Protein AF-A0A7S2KEF5-F1 (afdb_monomer_lite)

pLDDT: mean 70.18, std 23.92, range [24.73, 98.38]

Radius of gyration: 37.59 Å; chains: 1; bounding box: 74×42×131 Å

Structure (mmCIF, N/CA/C/O backbone):
data_AF-A0A7S2KEF5-F1
#
_entry.id   AF-A0A7S2KEF5-F1
#
loop_
_atom_site.group_PDB
_atom_site.id
_atom_site.type_symbol
_atom_site.label_atom_id
_atom_site.label_alt_id
_atom_site.label_comp_id
_atom_site.label_asym_id
_atom_site.label_entity_id
_atom_site.label_seq_id
_atom_site.pdbx_PDB_ins_code
_atom_site.Cartn_x
_atom_site.Cartn_y
_atom_site.Cartn_z
_atom_site.occupancy
_atom_site.B_iso_or_equiv
_atom_site.auth_seq_id
_atom_site.auth_comp_id
_atom_site.auth_asym_id
_atom_site.auth_atom_id
_atom_site.pdbx_PDB_model_num
ATOM 1 N N . ALA A 1 1 ? 3.598 -5.803 35.694 1.00 76.75 1 ALA A N 1
ATOM 2 C CA . ALA A 1 1 ? 2.818 -6.894 35.070 1.00 76.75 1 ALA A CA 1
ATOM 3 C C . ALA A 1 1 ? 1.465 -6.407 34.541 1.00 76.75 1 ALA A C 1
ATOM 5 O O . ALA A 1 1 ? 1.318 -6.353 33.334 1.00 76.75 1 ALA A O 1
ATOM 6 N N . TYR A 1 2 ? 0.509 -5.984 35.385 1.00 79.75 2 TYR A N 1
ATOM 7 C CA . TYR A 1 2 ? -0.837 -5.580 34.922 1.00 79.75 2 TYR A CA 1
ATOM 8 C C . TYR A 1 2 ? -0.837 -4.401 33.931 1.00 79.75 2 TYR A C 1
ATOM 10 O O . TYR A 1 2 ? -1.444 -4.498 32.874 1.00 79.75 2 TYR A O 1
ATOM 18 N N . VAL A 1 3 ? -0.102 -3.325 34.237 1.00 79.62 3 VAL A N 1
ATOM 19 C CA . VAL A 1 3 ? -0.007 -2.140 33.359 1.00 79.62 3 VAL A CA 1
ATOM 20 C C . VAL A 1 3 ? 0.653 -2.478 32.018 1.00 79.62 3 VAL A C 1
ATOM 22 O O . VAL A 1 3 ? 0.198 -2.003 30.990 1.00 79.62 3 VAL A O 1
ATOM 25 N N . ALA A 1 4 ? 1.659 -3.359 32.019 1.00 74.44 4 ALA A N 1
ATOM 26 C CA . ALA A 1 4 ? 2.349 -3.790 30.801 1.00 74.44 4 ALA A CA 1
ATOM 27 C C . ALA A 1 4 ? 1.452 -4.649 29.893 1.00 74.44 4 ALA A C 1
ATOM 29 O O . ALA A 1 4 ? 1.406 -4.416 28.693 1.00 74.44 4 ALA A O 1
ATOM 30 N N . ASN A 1 5 ? 0.680 -5.586 30.459 1.00 78.50 5 ASN A N 1
ATOM 31 C CA . ASN A 1 5 ? -0.289 -6.365 29.678 1.00 78.50 5 ASN A CA 1
ATOM 32 C C . ASN A 1 5 ? -1.437 -5.500 29.149 1.00 78.50 5 ASN A C 1
ATOM 34 O O . ASN A 1 5 ? -1.908 -5.735 28.043 1.00 78.50 5 ASN A O 1
ATOM 38 N N . LEU A 1 6 ? -1.897 -4.521 29.933 1.00 76.06 6 LEU A N 1
ATOM 39 C CA . LEU A 1 6 ? -2.926 -3.585 29.487 1.00 76.06 6 LEU A CA 1
ATOM 40 C C . LEU A 1 6 ? -2.411 -2.723 28.326 1.00 76.06 6 LEU A C 1
ATOM 42 O O . LEU A 1 6 ? -3.099 -2.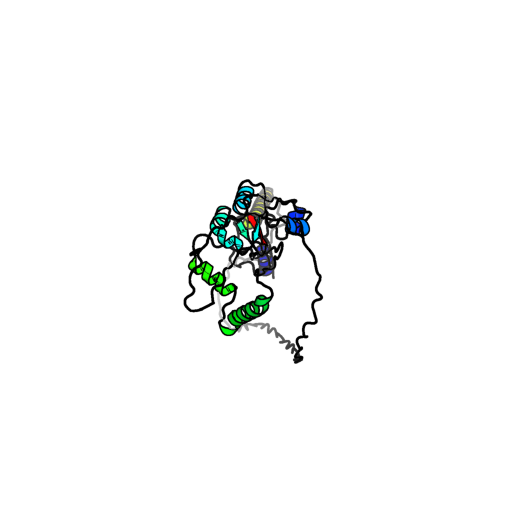610 27.320 1.00 76.06 6 LEU A O 1
ATOM 46 N N . ALA A 1 7 ? -1.203 -2.164 28.449 1.00 71.69 7 ALA A N 1
ATOM 47 C CA . ALA A 1 7 ? -0.573 -1.375 27.392 1.00 71.69 7 ALA A CA 1
ATOM 48 C C . ALA A 1 7 ? -0.409 -2.198 26.105 1.00 71.69 7 ALA A C 1
ATOM 50 O O . ALA A 1 7 ? -0.888 -1.781 25.059 1.00 71.69 7 ALA A O 1
ATOM 51 N N . ALA A 1 8 ? 0.133 -3.416 26.210 1.00 69.25 8 ALA A N 1
ATOM 52 C CA . ALA A 1 8 ? 0.290 -4.330 25.077 1.00 69.25 8 ALA A CA 1
ATOM 53 C C . ALA A 1 8 ? -1.040 -4.739 24.415 1.00 69.25 8 ALA A C 1
ATOM 55 O O . ALA A 1 8 ? -1.078 -5.040 23.227 1.00 69.25 8 ALA A O 1
ATOM 56 N N . PHE A 1 9 ? -2.139 -4.781 25.170 1.00 70.38 9 PHE A N 1
ATOM 57 C CA . PHE A 1 9 ? -3.455 -5.082 24.609 1.00 70.38 9 PHE A CA 1
ATOM 58 C C . PHE A 1 9 ? -4.070 -3.866 23.905 1.00 70.38 9 PHE A C 1
ATOM 60 O O . PHE A 1 9 ? -4.665 -4.007 22.839 1.00 70.38 9 PHE A O 1
ATOM 67 N N . LEU A 1 10 ? -3.904 -2.671 24.478 1.00 64.00 10 LEU A N 1
ATOM 68 C CA . LEU A 1 10 ? -4.413 -1.429 23.895 1.00 64.00 10 LEU A CA 1
ATOM 69 C C . LEU A 1 10 ? -3.721 -1.097 22.569 1.00 64.00 10 LEU A C 1
ATOM 71 O O . LEU A 1 10 ? -4.398 -0.665 21.638 1.00 64.00 10 LEU A O 1
ATOM 75 N N . THR A 1 11 ? -2.425 -1.391 22.446 1.00 59.53 11 THR A N 1
ATOM 76 C CA . THR A 1 11 ? -1.675 -1.228 21.192 1.00 59.53 11 THR A CA 1
ATOM 77 C C . THR A 1 11 ? -2.081 -2.229 20.107 1.00 59.53 11 THR A C 1
ATOM 79 O O . THR A 1 11 ? -2.009 -1.912 18.926 1.00 59.53 11 THR A O 1
ATOM 82 N N . GLN A 1 12 ? -2.580 -3.415 20.471 1.00 58.84 12 GLN A N 1
ATOM 83 C CA . GLN A 1 12 ? -3.075 -4.407 19.504 1.00 58.84 12 GLN A CA 1
ATOM 84 C C . GLN A 1 12 ? -4.503 -4.121 19.018 1.00 58.84 12 GLN A C 1
ATOM 86 O O . GLN A 1 12 ? -4.877 -4.514 17.915 1.00 58.84 12 GLN A O 1
ATOM 91 N N . SER A 1 13 ? -5.313 -3.442 19.831 1.00 51.97 13 SER A N 1
ATOM 92 C CA . SER A 1 13 ? -6.743 -3.234 19.574 1.00 51.97 13 SER A CA 1
ATOM 93 C C . SER A 1 13 ? -7.082 -2.103 18.595 1.00 51.97 13 SER A C 1
ATOM 95 O O . SER A 1 13 ? -8.254 -1.772 18.473 1.00 51.97 13 SER A O 1
ATOM 97 N N . GLY A 1 14 ? -6.099 -1.509 17.908 1.00 51.50 14 GLY A N 1
ATOM 98 C CA . GLY A 1 14 ? -6.321 -0.538 16.824 1.00 51.50 14 GLY A CA 1
ATOM 99 C C . GLY A 1 14 ? -6.582 -1.175 15.451 1.00 51.50 14 GLY A C 1
ATOM 100 O O . GLY A 1 14 ? -7.211 -0.553 14.607 1.00 51.50 14 GLY A O 1
ATOM 101 N N . LEU A 1 15 ? -6.191 -2.441 15.254 1.00 52.69 15 LEU A N 1
ATOM 102 C CA . LEU A 1 15 ? -6.372 -3.227 14.017 1.00 52.69 15 LEU A CA 1
ATOM 103 C C . LEU A 1 15 ? -7.817 -3.752 13.836 1.00 52.69 15 LEU A C 1
ATOM 105 O O . LEU A 1 15 ? -8.058 -4.910 13.481 1.00 52.69 15 LEU A O 1
ATOM 109 N N . VAL A 1 16 ? -8.810 -2.931 14.174 1.00 51.84 16 VAL A N 1
ATOM 110 C CA . VAL A 1 16 ? -10.222 -3.326 14.254 1.00 51.84 16 VAL A CA 1
ATOM 111 C C . VAL A 1 16 ? -10.812 -3.484 12.857 1.00 51.84 16 VAL A C 1
ATOM 113 O O . VAL A 1 16 ? -11.236 -2.520 12.245 1.00 51.84 16 VAL A O 1
ATOM 116 N N . GLU A 1 17 ? -10.885 -4.739 12.407 1.00 54.12 17 GLU A N 1
ATOM 117 C CA . GLU A 1 17 ? -11.843 -5.349 11.460 1.00 54.12 17 GLU A CA 1
ATOM 118 C C . GLU A 1 17 ? -11.984 -4.788 10.024 1.00 54.12 17 GLU A C 1
ATOM 120 O O . GLU A 1 17 ? -12.410 -5.544 9.134 1.00 54.12 17 GLU A O 1
ATOM 125 N N . THR A 1 18 ? -11.623 -3.534 9.756 1.00 56.16 18 THR A N 1
ATOM 126 C CA . THR A 1 18 ? -11.815 -2.851 8.466 1.00 56.16 18 THR A CA 1
ATOM 127 C C . THR A 1 18 ? -10.593 -2.912 7.559 1.00 56.16 18 THR A C 1
ATOM 129 O O . THR A 1 18 ? -10.756 -2.936 6.339 1.00 56.16 18 THR A O 1
ATOM 132 N N . GLU A 1 19 ? -9.394 -3.042 8.118 1.00 69.00 19 GLU A N 1
ATOM 133 C CA . GLU A 1 19 ? -8.165 -3.106 7.334 1.00 69.00 19 GLU A CA 1
ATOM 134 C C . GLU A 1 19 ? -7.904 -4.529 6.838 1.00 69.00 19 GLU A C 1
ATOM 136 O O . GLU A 1 19 ? -7.910 -5.505 7.596 1.00 69.00 19 GLU A O 1
ATOM 141 N N . PHE A 1 20 ? -7.694 -4.677 5.530 1.00 82.69 20 PHE A N 1
ATOM 142 C CA . PHE A 1 20 ? -7.237 -5.946 4.987 1.00 82.69 20 PHE A CA 1
ATOM 143 C C . PHE A 1 20 ? -5.716 -5.985 5.100 1.00 82.69 20 PHE A C 1
ATOM 145 O O . PHE A 1 20 ? -4.996 -5.460 4.257 1.00 82.69 20 PHE A O 1
ATOM 152 N N . GLY A 1 21 ? -5.219 -6.640 6.145 1.00 80.69 21 GLY A N 1
ATOM 153 C CA . GLY A 1 21 ? -3.782 -6.742 6.391 1.00 80.69 21 GLY A CA 1
ATOM 154 C C . GLY A 1 21 ? -3.066 -7.742 5.484 1.00 80.69 21 GLY A C 1
ATOM 155 O O . GLY A 1 21 ? -1.848 -7.835 5.521 1.00 80.69 21 GLY A O 1
ATOM 156 N N . THR A 1 22 ? -3.793 -8.533 4.685 1.00 87.44 22 THR A N 1
ATOM 157 C CA . THR A 1 22 ? -3.201 -9.447 3.695 1.00 87.44 22 THR A CA 1
ATOM 158 C C . THR A 1 22 ? -4.132 -9.663 2.506 1.00 87.44 22 THR A C 1
ATOM 160 O O . THR A 1 22 ? -5.355 -9.648 2.649 1.00 87.44 22 THR A O 1
ATOM 163 N N . MET A 1 23 ? -3.566 -9.997 1.343 1.00 92.00 23 MET A N 1
ATOM 164 C CA . MET A 1 23 ? -4.342 -10.332 0.142 1.00 92.00 23 MET A CA 1
ATOM 165 C C . MET A 1 23 ? -5.303 -11.517 0.354 1.00 92.00 23 MET A C 1
ATOM 167 O O . MET A 1 23 ? -6.410 -11.529 -0.179 1.00 92.00 23 MET A O 1
ATOM 171 N N . LYS A 1 24 ? -4.933 -12.493 1.196 1.00 93.12 24 LYS A N 1
ATOM 172 C CA . LYS A 1 24 ? -5.811 -13.624 1.549 1.00 93.12 24 LYS A CA 1
ATOM 173 C C . LYS A 1 24 ? -7.094 -13.156 2.232 1.00 93.12 24 LYS A C 1
ATOM 175 O O . LYS A 1 24 ? -8.166 -13.606 1.861 1.00 93.12 24 LYS A O 1
ATOM 180 N N . GLN A 1 25 ? -7.001 -12.192 3.150 1.00 90.75 25 GLN A N 1
ATOM 181 C CA . GLN A 1 25 ? -8.184 -11.614 3.796 1.00 90.75 25 GLN A CA 1
ATOM 182 C C . GLN A 1 25 ? -9.089 -10.885 2.794 1.00 90.75 25 GLN A C 1
ATOM 184 O O . GLN A 1 25 ? -10.309 -10.917 2.946 1.00 90.75 25 GLN A O 1
ATOM 189 N N . VAL A 1 26 ? -8.511 -10.236 1.775 1.00 93.31 26 VAL A N 1
ATOM 190 C CA . VAL A 1 26 ? -9.269 -9.581 0.693 1.00 93.31 26 VAL A CA 1
ATOM 191 C C . VAL A 1 26 ? -10.075 -10.615 -0.096 1.00 93.31 26 VAL A C 1
ATOM 193 O O . VAL A 1 26 ? -11.266 -10.408 -0.342 1.00 93.31 26 VAL A O 1
ATOM 196 N N . ILE A 1 27 ? -9.448 -11.748 -0.424 1.00 95.94 27 ILE A N 1
ATOM 197 C CA . ILE A 1 27 ? -10.070 -12.868 -1.144 1.00 95.94 27 ILE A CA 1
ATOM 198 C C . ILE A 1 27 ? -11.141 -13.550 -0.282 1.00 95.94 27 ILE A C 1
ATOM 200 O O . ILE A 1 27 ? -12.271 -13.711 -0.737 1.00 95.94 27 ILE A O 1
ATOM 204 N N . ASP A 1 28 ? -10.835 -13.872 0.977 1.00 95.50 28 ASP A N 1
ATOM 205 C CA . ASP A 1 28 ? -11.757 -14.546 1.903 1.00 95.50 28 ASP A CA 1
ATOM 206 C C . ASP A 1 28 ? -13.025 -13.716 2.160 1.00 95.50 28 ASP A C 1
ATOM 208 O O . ASP A 1 28 ? -14.130 -14.250 2.260 1.00 95.50 28 ASP A O 1
ATOM 212 N N . LYS A 1 29 ? -12.885 -12.385 2.224 1.00 94.62 29 LYS A N 1
ATOM 213 C CA . LYS A 1 29 ? -14.007 -11.439 2.347 1.00 94.62 29 LYS A CA 1
ATOM 214 C C . LYS A 1 29 ? -14.691 -11.133 1.004 1.00 94.62 29 LYS A C 1
ATOM 216 O O . LYS A 1 29 ? -15.635 -10.341 0.982 1.00 94.62 29 LYS A O 1
ATOM 221 N N . ASN A 1 30 ? -14.232 -11.730 -0.099 1.00 96.38 30 ASN A N 1
ATOM 222 C CA . ASN A 1 30 ? -14.708 -11.502 -1.465 1.00 96.38 30 ASN A CA 1
ATOM 223 C C . ASN A 1 30 ? -14.789 -10.004 -1.826 1.00 96.38 30 ASN A C 1
ATOM 225 O O . ASN A 1 30 ? -15.775 -9.517 -2.391 1.00 96.38 30 ASN A O 1
ATOM 229 N N . ALA A 1 31 ? -13.773 -9.239 -1.422 1.00 95.94 31 ALA A N 1
ATOM 230 C CA . ALA A 1 31 ? -13.712 -7.812 -1.690 1.00 95.94 31 ALA A CA 1
ATOM 231 C C . ALA A 1 31 ? -13.262 -7.547 -3.134 1.00 95.94 31 ALA A C 1
ATOM 233 O O . ALA A 1 31 ? -12.365 -8.200 -3.662 1.00 95.94 31 ALA A O 1
ATOM 234 N N . ARG A 1 32 ? -13.907 -6.563 -3.772 1.00 97.69 32 ARG A N 1
ATOM 235 C CA . ARG A 1 32 ? -13.581 -6.104 -5.129 1.00 97.69 32 ARG A CA 1
ATOM 236 C C . ARG A 1 32 ? -12.334 -5.229 -5.099 1.00 97.69 32 ARG A C 1
ATOM 238 O O . ARG A 1 32 ? -12.295 -4.276 -4.316 1.00 97.69 32 ARG A O 1
ATOM 245 N N . ILE A 1 33 ? -11.367 -5.527 -5.96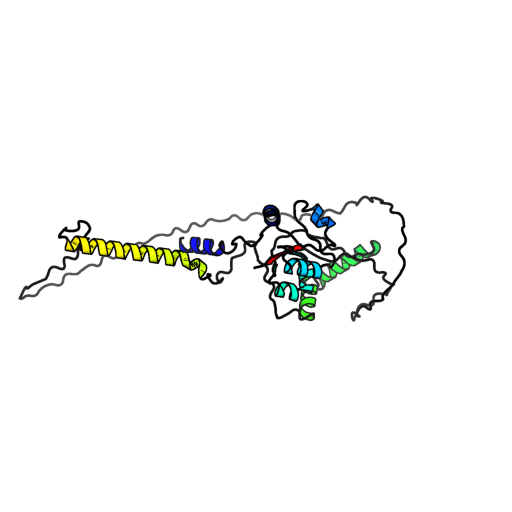1 1.00 97.44 33 ILE A N 1
ATOM 246 C CA . ILE A 1 33 ? -10.072 -4.841 -6.032 1.00 97.44 33 ILE A CA 1
ATOM 247 C C . ILE A 1 33 ? -9.961 -4.140 -7.380 1.00 97.44 33 ILE A C 1
ATOM 249 O O . ILE A 1 33 ? -10.086 -4.784 -8.420 1.00 97.44 33 ILE A O 1
ATOM 253 N N . CYS A 1 34 ? -9.720 -2.834 -7.372 1.00 98.19 34 CYS A N 1
ATOM 254 C CA . CYS A 1 34 ? -9.386 -2.094 -8.579 1.00 98.19 34 CYS A CA 1
ATOM 255 C C . CYS A 1 34 ? -7.882 -2.187 -8.834 1.00 98.19 34 CYS A C 1
ATOM 257 O O . CYS A 1 34 ? -7.086 -1.866 -7.951 1.00 98.19 34 CYS A O 1
ATOM 259 N N . GLY A 1 35 ? -7.500 -2.606 -10.036 1.00 97.31 35 GLY A N 1
ATOM 260 C CA . GLY A 1 35 ? -6.111 -2.660 -10.486 1.00 97.31 35 GLY A CA 1
ATOM 261 C C . GLY A 1 35 ? -5.919 -1.907 -11.797 1.00 97.31 35 GLY A C 1
ATOM 262 O O . GLY A 1 35 ? -6.879 -1.636 -12.520 1.00 97.31 35 GLY A O 1
ATOM 263 N N . HIS A 1 36 ? -4.667 -1.585 -12.114 1.00 96.94 36 HIS A N 1
ATOM 264 C CA . HIS A 1 36 ? -4.336 -0.917 -13.369 1.00 96.94 36 HIS A CA 1
ATOM 265 C C . HIS A 1 36 ? -4.466 -1.909 -14.540 1.00 96.94 36 HIS A C 1
ATOM 267 O O . HIS A 1 36 ? -3.926 -3.016 -14.444 1.00 96.94 36 HIS A O 1
ATOM 273 N N . PRO A 1 37 ? -5.122 -1.552 -15.662 1.00 97.56 37 PRO A N 1
ATOM 274 C CA . PRO A 1 37 ? -5.392 -2.484 -16.764 1.00 97.56 37 PRO A CA 1
ATOM 275 C C . PRO A 1 37 ? -4.122 -3.077 -17.389 1.00 97.56 37 PRO A C 1
ATOM 277 O O . PRO A 1 37 ? -4.120 -4.228 -17.812 1.00 97.56 37 PRO A O 1
ATOM 280 N N . ALA A 1 38 ? -3.006 -2.338 -17.378 1.00 95.75 38 ALA A N 1
ATOM 281 C CA . ALA A 1 38 ? -1.714 -2.839 -17.864 1.00 95.75 38 ALA A CA 1
ATOM 282 C C . ALA A 1 38 ? -1.194 -4.082 -17.111 1.00 95.75 38 ALA A C 1
ATOM 284 O O . ALA A 1 38 ? -0.326 -4.778 -17.627 1.00 95.75 38 ALA A O 1
ATOM 285 N N . LEU A 1 39 ? -1.715 -4.358 -15.911 1.00 95.94 39 LEU A N 1
ATOM 286 C CA . LEU A 1 39 ? -1.281 -5.457 -15.045 1.00 95.94 39 LEU A CA 1
ATOM 287 C C . LEU A 1 39 ? -2.330 -6.559 -14.914 1.00 95.94 39 LEU A C 1
ATOM 289 O O . LEU A 1 39 ? -2.169 -7.475 -14.110 1.00 95.94 39 LEU A O 1
ATOM 293 N N . GLU A 1 40 ? -3.404 -6.492 -15.702 1.00 97.25 40 GLU A N 1
ATOM 294 C CA . GLU A 1 40 ? -4.497 -7.458 -15.636 1.00 97.25 40 GLU A CA 1
ATOM 295 C C . GLU A 1 40 ? -4.007 -8.900 -15.827 1.00 97.25 40 GLU A C 1
ATOM 297 O O . GLU A 1 40 ? -4.404 -9.790 -15.073 1.00 97.25 40 GLU A O 1
ATOM 302 N N . GLY A 1 41 ? -3.122 -9.127 -16.802 1.00 96.94 41 GLY A N 1
ATOM 303 C CA . GLY A 1 41 ? -2.582 -10.455 -17.091 1.00 96.94 41 GLY A CA 1
ATOM 304 C C . GLY A 1 41 ? -1.832 -11.056 -15.903 1.00 96.94 41 GLY A C 1
ATOM 305 O O . GLY A 1 41 ? -2.129 -12.178 -15.490 1.00 96.94 41 GLY A O 1
ATOM 306 N N . ASP A 1 42 ? -0.909 -10.291 -15.322 1.00 95.88 42 ASP A N 1
ATOM 307 C CA . ASP A 1 42 ? -0.052 -10.756 -14.229 1.00 95.88 42 ASP A CA 1
ATOM 308 C C . ASP A 1 42 ? -0.844 -10.921 -12.924 1.00 95.88 42 ASP A C 1
ATOM 310 O O . ASP A 1 42 ? -0.743 -11.949 -12.251 1.00 95.88 42 ASP A O 1
ATOM 314 N N . LEU A 1 43 ? -1.709 -9.956 -12.591 1.00 96.75 43 LEU A N 1
ATOM 315 C CA . LEU A 1 43 ? -2.505 -9.994 -11.361 1.00 96.75 43 LEU A CA 1
ATOM 316 C C . LEU A 1 43 ? -3.535 -11.125 -11.368 1.00 96.75 43 LEU A C 1
ATOM 318 O O . LEU A 1 43 ? -3.707 -11.793 -10.348 1.00 96.75 43 LEU A O 1
ATOM 322 N N . ARG A 1 44 ? -4.182 -11.401 -12.508 1.00 97.62 44 ARG A N 1
ATOM 323 C CA . ARG A 1 44 ? -5.085 -12.558 -12.632 1.00 97.62 44 ARG A CA 1
ATOM 324 C C . ARG A 1 44 ? -4.337 -13.886 -12.606 1.00 97.62 44 ARG A C 1
ATOM 326 O O . ARG A 1 44 ? -4.900 -14.874 -12.142 1.00 97.62 44 ARG A O 1
ATOM 333 N N . LEU A 1 45 ? -3.100 -13.931 -13.101 1.00 97.00 45 LEU A N 1
ATOM 334 C CA . LEU A 1 45 ? -2.285 -15.143 -13.068 1.00 97.00 45 LEU A CA 1
ATOM 335 C C . LEU A 1 45 ? -1.862 -15.495 -11.637 1.00 97.00 45 LEU A C 1
ATOM 337 O O . LEU A 1 45 ? -1.930 -16.658 -11.245 1.00 97.00 45 LEU A O 1
ATOM 341 N N . ILE A 1 46 ? -1.441 -14.496 -10.860 1.00 96.31 46 ILE A N 1
ATOM 342 C CA . ILE A 1 46 ? -0.956 -14.684 -9.486 1.00 96.31 46 ILE A CA 1
ATOM 343 C C . ILE A 1 46 ? -2.127 -14.863 -8.513 1.00 96.31 46 ILE A C 1
ATOM 345 O O . ILE A 1 46 ? -2.095 -15.749 -7.660 1.00 96.31 46 ILE A O 1
ATOM 349 N N . TRP A 1 47 ? -3.179 -14.055 -8.661 1.00 96.94 47 TRP A N 1
ATOM 350 C CA . TRP A 1 47 ? -4.332 -13.998 -7.761 1.00 96.94 47 TRP A CA 1
ATOM 351 C C . TRP A 1 47 ? -5.632 -14.295 -8.509 1.00 96.94 47 TRP A C 1
ATOM 353 O O . TRP A 1 47 ? -6.534 -13.459 -8.583 1.00 96.94 47 TRP A O 1
ATOM 363 N N . SER A 1 48 ? -5.721 -15.501 -9.073 1.00 97.56 48 SER A N 1
ATOM 364 C CA . SER A 1 48 ? -6.863 -15.921 -9.902 1.00 97.56 48 SER A CA 1
ATOM 365 C C . SER A 1 48 ? -8.208 -15.961 -9.166 1.00 97.56 48 SER A C 1
ATOM 367 O O . SER A 1 48 ? -9.242 -15.711 -9.784 1.00 97.56 48 SER A O 1
ATOM 369 N N . ASP A 1 49 ? -8.192 -16.198 -7.852 1.00 98.00 49 ASP A N 1
ATOM 370 C CA . ASP A 1 49 ? -9.395 -16.250 -7.011 1.00 98.00 49 ASP A CA 1
ATOM 371 C C . ASP A 1 49 ? -9.887 -14.862 -6.560 1.00 98.00 49 ASP A C 1
ATOM 373 O O . ASP A 1 49 ? -10.967 -14.738 -5.980 1.00 98.00 49 ASP A O 1
ATOM 377 N N . ALA A 1 50 ? -9.110 -13.800 -6.797 1.00 97.88 50 ALA A N 1
ATOM 378 C CA . ALA A 1 50 ? -9.471 -12.449 -6.386 1.00 97.88 50 ALA A CA 1
ATOM 379 C C . ALA A 1 50 ? -10.432 -11.778 -7.381 1.00 97.88 50 ALA A C 1
ATOM 381 O O . ALA A 1 50 ? -10.345 -11.949 -8.601 1.00 97.88 50 ALA A O 1
ATOM 382 N N . HIS A 1 51 ? -11.348 -10.958 -6.861 1.00 98.12 51 HIS A N 1
ATOM 383 C CA . HIS A 1 51 ? -12.353 -10.280 -7.675 1.00 98.12 51 HIS A CA 1
ATOM 384 C C . HIS A 1 51 ? -11.835 -8.928 -8.189 1.00 98.12 51 HIS A C 1
ATOM 386 O O . HIS A 1 51 ? -12.043 -7.878 -7.578 1.00 98.12 51 HIS A O 1
ATOM 392 N N . TRP A 1 52 ? -11.144 -8.974 -9.327 1.00 98.00 52 TRP A N 1
ATOM 393 C CA . TRP A 1 52 ? -10.518 -7.808 -9.948 1.00 98.00 52 TRP A CA 1
ATOM 394 C C . TRP A 1 52 ? -11.452 -6.998 -10.854 1.00 98.00 52 TRP A C 1
ATOM 396 O O . TRP A 1 52 ? -12.208 -7.560 -11.651 1.00 98.00 52 TRP A O 1
ATOM 406 N N . ILE A 1 53 ? -11.304 -5.676 -10.796 1.00 98.38 53 ILE A N 1
ATOM 407 C CA . ILE A 1 53 ? -11.874 -4.695 -11.721 1.00 98.38 53 ILE A CA 1
ATOM 408 C C . ILE A 1 53 ? -10.716 -3.907 -12.336 1.00 98.38 53 ILE A C 1
ATOM 410 O O . ILE A 1 53 ? -9.880 -3.368 -11.614 1.00 98.38 53 ILE A O 1
ATOM 414 N N . PHE A 1 54 ? -10.685 -3.824 -13.664 1.00 98.25 54 PHE A N 1
ATOM 415 C CA . PHE A 1 54 ? -9.661 -3.098 -14.417 1.00 98.25 54 PHE A CA 1
ATOM 416 C C . PHE A 1 54 ? -10.327 -2.020 -15.278 1.00 98.25 54 PHE A C 1
ATOM 418 O O . PHE A 1 54 ? -10.753 -2.309 -16.398 1.00 98.25 54 PHE A O 1
ATOM 425 N N . PRO A 1 55 ? -10.494 -0.792 -14.759 1.00 97.88 55 PRO A N 1
ATOM 426 C CA . PRO A 1 55 ? -11.034 0.312 -15.544 1.00 97.88 55 PRO A CA 1
ATOM 427 C C . PRO A 1 55 ? -10.113 0.645 -16.733 1.00 97.88 55 PRO A C 1
ATOM 429 O O . PRO A 1 55 ? -8.892 0.602 -16.578 1.00 97.88 55 PRO A O 1
ATOM 432 N N . PRO A 1 56 ? -10.657 0.979 -17.919 1.00 96.81 56 PRO A N 1
ATOM 433 C CA . PRO A 1 56 ? -9.849 1.233 -19.114 1.00 96.81 56 PRO A CA 1
ATOM 434 C C . PRO A 1 56 ? -9.047 2.540 -19.033 1.00 96.81 56 PRO A C 1
ATOM 436 O O . PRO A 1 56 ? -8.004 2.651 -19.673 1.00 96.81 56 PRO A O 1
ATOM 439 N N . ASP A 1 57 ? -9.498 3.499 -18.222 1.00 96.81 57 ASP A N 1
ATOM 440 C CA . ASP A 1 57 ? -8.930 4.851 -18.122 1.00 96.81 57 ASP A CA 1
ATOM 441 C C . ASP A 1 57 ? -7.696 4.932 -17.196 1.00 96.81 57 ASP A C 1
ATOM 443 O O . ASP A 1 57 ? -7.388 5.984 -16.640 1.00 96.81 57 ASP A O 1
ATOM 447 N N . GLY A 1 58 ? -6.988 3.817 -16.987 1.00 95.12 58 GLY A N 1
ATOM 448 C CA . GLY A 1 58 ? -5.774 3.773 -16.166 1.00 95.12 58 GLY A CA 1
ATOM 449 C C . GLY A 1 58 ? -6.023 4.162 -14.704 1.00 95.12 58 GLY A C 1
ATOM 450 O O . GLY A 1 58 ? -7.000 3.721 -14.096 1.00 95.12 58 GLY A O 1
ATOM 451 N N . PHE A 1 59 ? -5.131 4.976 -14.130 1.00 95.06 59 PHE A N 1
ATOM 452 C CA . PHE A 1 59 ? -5.222 5.408 -12.730 1.00 95.06 59 PHE A CA 1
ATOM 453 C C . PHE A 1 59 ? -6.466 6.251 -12.434 1.00 95.06 59 PHE A C 1
ATOM 455 O O . PHE A 1 59 ? -7.129 5.999 -11.429 1.00 95.06 59 PHE A O 1
ATOM 462 N N . ASP A 1 60 ? -6.837 7.185 -13.313 1.00 96.06 60 ASP A N 1
ATOM 463 C CA . ASP A 1 60 ? -8.039 8.009 -13.124 1.00 96.06 60 ASP A CA 1
ATOM 464 C C . ASP A 1 60 ? -9.294 7.130 -13.053 1.00 96.06 60 ASP A C 1
ATOM 466 O O . ASP A 1 60 ? -10.094 7.241 -12.122 1.00 96.06 60 ASP A O 1
ATOM 470 N N . GLY A 1 61 ? -9.406 6.156 -13.964 1.00 96.94 61 GLY A N 1
ATOM 471 C CA . GLY A 1 61 ? -10.498 5.184 -13.953 1.00 96.94 61 GLY A CA 1
ATOM 472 C C . GLY A 1 61 ? -10.541 4.333 -12.682 1.00 96.94 61 GLY A C 1
ATOM 473 O O . GLY A 1 61 ? -11.627 4.020 -12.193 1.00 96.94 61 GLY A O 1
ATOM 474 N N . MET A 1 62 ? -9.380 3.967 -12.126 1.00 97.19 62 MET A N 1
ATOM 475 C CA . MET A 1 62 ? -9.291 3.248 -10.850 1.00 97.19 62 MET A CA 1
ATOM 476 C C . MET A 1 62 ? -9.805 4.084 -9.678 1.00 97.19 62 MET A C 1
ATOM 478 O O . MET A 1 62 ? -10.621 3.587 -8.900 1.00 97.19 62 MET A O 1
ATOM 482 N N . PHE A 1 63 ? -9.361 5.338 -9.554 1.00 97.06 63 PHE A N 1
ATOM 483 C CA . PHE A 1 63 ? -9.823 6.235 -8.493 1.00 97.06 63 PHE A CA 1
ATOM 484 C C . PHE A 1 63 ? -11.318 6.535 -8.619 1.00 97.06 63 PHE A C 1
ATOM 486 O O . PHE A 1 63 ? -12.035 6.508 -7.620 1.00 97.06 63 PHE A O 1
ATOM 493 N N . ASP A 1 64 ? -11.818 6.727 -9.838 1.00 97.56 64 ASP A N 1
ATOM 494 C CA . ASP A 1 64 ? -13.240 6.949 -10.086 1.00 97.56 64 ASP A CA 1
ATOM 495 C C . ASP A 1 64 ? -14.085 5.706 -9.761 1.00 97.56 64 ASP A C 1
ATOM 497 O O . ASP A 1 64 ? -15.149 5.817 -9.150 1.00 97.56 64 ASP A O 1
ATOM 501 N N . ALA A 1 65 ? -13.623 4.508 -10.132 1.00 97.81 65 ALA A N 1
ATOM 502 C CA . ALA A 1 65 ? -14.285 3.251 -9.773 1.00 97.81 65 ALA A CA 1
ATOM 503 C C . ALA A 1 65 ? -14.323 3.048 -8.250 1.00 97.81 65 ALA A C 1
ATOM 505 O O . ALA A 1 65 ? -15.335 2.609 -7.697 1.00 97.81 65 ALA A O 1
ATOM 506 N N . TYR A 1 66 ? -13.250 3.432 -7.560 1.00 96.81 66 TYR A N 1
ATOM 507 C CA . TYR A 1 66 ? -13.201 3.428 -6.105 1.00 96.81 66 TYR A CA 1
ATOM 508 C C . TYR A 1 66 ? -14.179 4.436 -5.486 1.00 96.81 66 TYR A C 1
ATOM 510 O O . TYR A 1 66 ? -14.956 4.077 -4.602 1.00 96.81 66 TYR A O 1
ATOM 518 N N . ALA A 1 67 ? -14.217 5.672 -5.991 1.00 97.12 67 ALA A N 1
ATOM 519 C CA . ALA A 1 67 ? -15.136 6.713 -5.530 1.00 97.12 67 ALA A CA 1
ATOM 520 C C . ALA A 1 67 ? -16.616 6.337 -5.744 1.00 97.12 67 ALA A C 1
ATOM 522 O O . ALA A 1 67 ? -17.478 6.739 -4.963 1.00 97.12 67 ALA A O 1
ATOM 523 N N . ARG A 1 68 ? -16.914 5.533 -6.776 1.00 97.81 68 ARG A N 1
ATOM 524 C CA . ARG A 1 68 ? -18.240 4.939 -7.038 1.00 97.81 68 ARG A CA 1
ATOM 525 C C . ARG A 1 68 ? -18.538 3.673 -6.222 1.00 97.81 68 ARG A C 1
ATOM 527 O O . ARG A 1 68 ? -19.576 3.052 -6.435 1.00 97.81 68 ARG A O 1
ATOM 534 N N . GLU A 1 69 ? -17.648 3.276 -5.313 1.00 96.38 69 GLU A N 1
ATOM 535 C CA . GLU A 1 69 ? -17.755 2.061 -4.490 1.00 96.38 69 GLU A CA 1
ATOM 536 C C . GLU A 1 69 ? -17.837 0.754 -5.312 1.00 96.38 69 GLU A C 1
ATOM 538 O O . GLU A 1 69 ? -18.332 -0.285 -4.850 1.00 96.38 69 GLU A O 1
ATOM 543 N N . GLU A 1 70 ? -17.327 0.763 -6.549 1.00 97.81 70 GLU A N 1
ATOM 544 C CA . GLU A 1 70 ? -17.238 -0.435 -7.393 1.00 97.81 70 GLU A CA 1
ATOM 545 C C . GLU A 1 70 ? -16.169 -1.398 -6.864 1.00 97.81 70 GLU A C 1
ATOM 547 O O . GLU A 1 70 ? -16.332 -2.614 -6.955 1.00 97.81 70 GLU A O 1
ATOM 552 N N . CYS A 1 71 ? -15.132 -0.872 -6.219 1.00 97.31 71 CYS A N 1
ATOM 553 C CA . CYS A 1 71 ? -14.119 -1.625 -5.489 1.00 97.31 71 CYS A CA 1
ATOM 554 C C . CYS A 1 71 ? -13.934 -1.063 -4.077 1.00 97.31 71 CYS A C 1
ATOM 556 O O . CYS A 1 71 ? -14.255 0.088 -3.801 1.00 97.31 71 CYS A O 1
ATOM 558 N N . LYS A 1 72 ? -13.449 -1.912 -3.166 1.00 95.06 72 LYS A N 1
ATOM 559 C CA . LYS A 1 72 ? -13.126 -1.537 -1.777 1.00 95.06 72 LYS A CA 1
ATOM 560 C C . LYS A 1 72 ? -11.631 -1.328 -1.555 1.00 95.06 72 LYS A C 1
ATOM 562 O O . LYS A 1 72 ? -11.241 -0.810 -0.515 1.00 95.06 72 LYS A O 1
ATOM 567 N N . VAL A 1 73 ? -10.817 -1.783 -2.503 1.00 95.06 73 VAL A N 1
ATOM 568 C CA . VAL A 1 73 ? -9.361 -1.852 -2.401 1.00 95.06 73 VAL A CA 1
ATOM 569 C C . VAL A 1 73 ? -8.765 -1.394 -3.719 1.00 95.06 73 VAL A C 1
ATOM 571 O O . VAL A 1 73 ? -9.270 -1.771 -4.779 1.00 95.06 73 VAL A O 1
ATOM 574 N N . LEU A 1 74 ? -7.690 -0.618 -3.656 1.00 96.25 74 LEU A N 1
ATOM 575 C CA . LEU A 1 74 ? -6.913 -0.208 -4.823 1.00 96.25 74 LEU A CA 1
ATOM 576 C C . LEU A 1 74 ? -5.545 -0.889 -4.790 1.00 96.25 74 LEU A C 1
ATOM 578 O O . LEU A 1 74 ? -4.861 -0.832 -3.776 1.00 96.25 74 LEU A O 1
ATOM 582 N N . ALA A 1 75 ? -5.150 -1.528 -5.888 1.00 96.00 75 ALA A N 1
ATOM 583 C CA . ALA A 1 75 ? -3.820 -2.097 -6.085 1.00 96.00 75 ALA A CA 1
ATOM 584 C C . ALA A 1 75 ? -2.976 -1.122 -6.916 1.00 96.00 75 ALA A C 1
ATOM 586 O O . ALA A 1 75 ? -3.067 -1.105 -8.146 1.00 96.00 75 ALA A O 1
ATOM 587 N N . ILE A 1 76 ? -2.194 -0.277 -6.242 1.00 94.06 76 ILE A N 1
ATOM 588 C CA . ILE A 1 76 ? -1.432 0.813 -6.866 1.00 94.06 76 ILE A CA 1
ATOM 589 C C . ILE A 1 76 ? 0.062 0.626 -6.605 1.00 94.06 76 ILE A C 1
ATOM 591 O O . ILE A 1 76 ? 0.484 0.210 -5.528 1.00 94.06 76 ILE A O 1
ATOM 595 N N . GLY A 1 77 ? 0.881 0.937 -7.611 1.00 91.19 77 GLY A N 1
ATOM 596 C CA . GLY A 1 77 ? 2.329 0.991 -7.463 1.00 91.19 77 GLY A CA 1
ATOM 597 C C . GLY A 1 77 ? 2.762 2.084 -6.481 1.00 91.19 77 GLY A C 1
ATOM 598 O O . GLY A 1 77 ? 2.383 3.236 -6.666 1.00 91.19 77 GLY A O 1
ATOM 599 N N . ARG A 1 78 ? 3.609 1.764 -5.495 1.00 86.56 78 ARG A N 1
ATOM 600 C CA . ARG A 1 78 ? 4.196 2.724 -4.540 1.00 86.56 78 ARG A CA 1
ATOM 601 C C . ARG A 1 78 ? 4.845 3.912 -5.248 1.00 86.56 78 ARG A C 1
ATOM 603 O O . ARG A 1 78 ? 4.710 5.036 -4.793 1.00 86.56 78 ARG A O 1
ATOM 610 N N . GLU A 1 79 ? 5.520 3.671 -6.368 1.00 85.62 79 GLU A N 1
ATOM 611 C CA . GLU A 1 79 ? 6.173 4.737 -7.135 1.00 85.62 79 GLU A CA 1
ATOM 612 C C . GLU A 1 79 ? 5.177 5.590 -7.937 1.00 85.62 79 GLU A C 1
ATOM 614 O O . GLU A 1 79 ? 5.353 6.798 -8.048 1.00 85.62 79 GLU A O 1
ATOM 619 N N . SER A 1 80 ? 4.084 5.006 -8.432 1.00 86.94 80 SER A N 1
ATOM 620 C CA . SER A 1 80 ? 3.052 5.750 -9.175 1.00 86.94 80 SER A CA 1
ATOM 621 C C . SER A 1 80 ? 2.078 6.501 -8.281 1.00 86.94 80 SER A C 1
ATOM 623 O O . SER A 1 80 ? 1.405 7.422 -8.732 1.00 86.94 80 SER A O 1
ATOM 625 N N . ALA A 1 81 ? 2.024 6.153 -6.997 1.00 86.62 81 ALA A N 1
ATOM 626 C CA . ALA A 1 81 ? 1.266 6.902 -6.009 1.00 86.62 81 ALA A CA 1
ATOM 627 C C . ALA A 1 81 ? 1.693 8.374 -5.924 1.00 86.62 81 ALA A C 1
ATOM 629 O O . ALA A 1 81 ? 0.847 9.241 -5.717 1.00 86.62 81 ALA A O 1
ATOM 630 N N . PHE A 1 82 ? 2.987 8.664 -6.112 1.00 83.44 82 PHE A N 1
ATOM 631 C CA . PHE A 1 82 ? 3.519 10.025 -6.002 1.00 83.44 82 PHE A CA 1
ATOM 632 C C . PHE A 1 82 ? 2.986 10.973 -7.082 1.00 83.44 82 PHE A C 1
ATOM 634 O O . PHE A 1 82 ? 2.916 12.177 -6.851 1.00 83.44 82 PHE A O 1
ATOM 641 N N . GLU A 1 83 ? 2.569 10.450 -8.234 1.00 87.56 83 GLU A N 1
ATOM 642 C CA . GLU A 1 83 ? 1.964 11.254 -9.302 1.00 87.56 83 GLU A CA 1
ATOM 643 C C . GLU A 1 83 ? 0.497 11.605 -8.999 1.00 87.56 83 GLU A C 1
ATOM 645 O O . GLU A 1 83 ? -0.039 12.566 -9.545 1.00 87.56 83 GLU A O 1
ATOM 650 N N . HIS A 1 84 ? -0.146 10.866 -8.087 1.00 90.69 84 HIS A N 1
ATOM 651 C CA . HIS A 1 84 ? -1.575 10.968 -7.785 1.00 90.69 84 HIS A CA 1
ATOM 652 C C . HIS A 1 84 ? -1.868 11.251 -6.303 1.00 90.69 84 HIS A C 1
ATOM 654 O O . HIS A 1 84 ? -2.950 10.924 -5.810 1.00 90.69 84 HIS A O 1
ATOM 660 N N . VAL A 1 85 ? -0.927 11.878 -5.586 1.00 88.31 85 VAL A N 1
ATOM 661 C CA . VAL A 1 85 ? -1.051 12.173 -4.145 1.00 88.31 85 VAL A CA 1
ATOM 662 C C . VAL A 1 85 ? -2.340 12.930 -3.838 1.00 88.31 85 VAL A C 1
ATOM 664 O O . VAL A 1 85 ? -3.070 12.537 -2.938 1.00 88.31 85 VAL A O 1
ATOM 667 N N . GLU A 1 86 ? -2.683 13.958 -4.617 1.00 89.12 86 GLU A N 1
ATOM 668 C CA . GLU A 1 86 ? -3.902 14.749 -4.392 1.00 89.12 86 GLU A CA 1
ATOM 669 C C . GLU A 1 86 ? -5.160 13.870 -4.358 1.00 89.12 86 GLU A C 1
ATOM 671 O O . GLU A 1 86 ? -5.957 13.968 -3.427 1.00 89.12 86 GLU A O 1
ATOM 676 N N . ARG A 1 87 ? -5.293 12.936 -5.309 1.00 92.25 87 ARG A N 1
ATOM 677 C CA . ARG A 1 87 ? -6.429 12.004 -5.383 1.00 92.25 87 ARG A CA 1
ATOM 678 C C . ARG A 1 87 ? -6.451 11.012 -4.231 1.00 92.25 87 ARG A C 1
ATOM 680 O O . ARG A 1 87 ? -7.513 10.751 -3.670 1.00 92.25 87 ARG A O 1
ATOM 687 N N . ILE A 1 88 ? -5.288 10.474 -3.870 1.00 92.19 88 ILE A N 1
ATOM 688 C CA . ILE A 1 88 ? -5.138 9.564 -2.727 1.00 92.19 88 ILE A CA 1
ATOM 689 C C . ILE A 1 88 ? -5.648 10.245 -1.452 1.00 92.19 88 ILE A C 1
ATOM 691 O O . ILE A 1 88 ? -6.397 9.654 -0.677 1.00 92.19 88 ILE A O 1
ATOM 695 N N . CYS A 1 89 ? -5.328 11.523 -1.293 1.00 90.12 89 CYS A N 1
ATOM 696 C CA . CYS A 1 89 ? -5.675 12.304 -0.116 1.00 90.12 89 CYS A CA 1
ATOM 697 C C . CYS A 1 89 ? -7.131 12.776 -0.109 1.00 90.12 89 CYS A C 1
ATOM 699 O O . CYS A 1 89 ? -7.786 12.714 0.932 1.00 90.12 89 CYS A O 1
ATOM 701 N N . GLU A 1 90 ? -7.680 13.170 -1.262 1.00 92.69 90 GLU A N 1
ATOM 702 C CA . GLU A 1 90 ? -9.115 13.449 -1.425 1.00 92.69 90 GLU A CA 1
ATOM 703 C C . GLU A 1 90 ? -9.975 12.251 -1.002 1.00 92.69 90 GLU A C 1
ATOM 705 O O . GLU A 1 90 ? -11.009 12.412 -0.348 1.00 92.69 90 GLU A O 1
ATOM 710 N N . LEU A 1 91 ? -9.523 11.045 -1.348 1.00 92.75 91 LEU A N 1
ATOM 711 C CA . LEU A 1 91 ? -10.209 9.793 -1.052 1.00 92.75 91 LEU A CA 1
ATOM 712 C C . LEU A 1 91 ? -9.884 9.223 0.337 1.00 92.75 91 LEU A C 1
ATOM 714 O O . LEU A 1 91 ? -10.488 8.218 0.713 1.00 92.75 91 LEU A O 1
ATOM 718 N N . ARG A 1 92 ? -8.995 9.877 1.104 1.00 90.19 92 ARG A N 1
ATOM 719 C CA . ARG A 1 92 ? -8.498 9.420 2.418 1.00 90.19 92 ARG A CA 1
ATOM 720 C C . ARG A 1 92 ? -8.009 7.975 2.367 1.00 90.19 92 ARG A C 1
ATOM 722 O O . ARG A 1 92 ? -8.452 7.123 3.132 1.00 90.19 92 ARG A O 1
ATOM 729 N N . LEU A 1 93 ? -7.166 7.707 1.379 1.00 90.00 93 LEU A N 1
ATOM 730 C CA . LEU A 1 93 ? -6.587 6.395 1.169 1.00 90.00 93 LEU A CA 1
ATOM 731 C C . LEU A 1 93 ? -5.299 6.247 1.966 1.00 90.00 93 LEU A C 1
ATOM 733 O O . LEU A 1 93 ? -4.439 7.125 1.915 1.00 90.00 93 LEU A O 1
ATOM 737 N N . VAL A 1 94 ? -5.145 5.096 2.615 1.00 86.81 94 VAL A N 1
ATOM 738 C CA . VAL A 1 94 ? -3.946 4.767 3.393 1.00 86.81 94 VAL A CA 1
ATOM 739 C C . VAL A 1 94 ? -3.248 3.543 2.811 1.00 86.81 94 VAL A C 1
ATOM 741 O O . VAL A 1 94 ? -3.903 2.578 2.398 1.00 86.81 94 VAL A O 1
ATOM 744 N N . PHE A 1 95 ? -1.912 3.600 2.728 1.00 86.00 95 PHE A N 1
ATOM 745 C CA . PHE A 1 95 ? -1.089 2.502 2.213 1.00 86.00 95 PHE A CA 1
ATOM 746 C C . PHE A 1 95 ? -0.914 1.421 3.246 1.00 86.00 95 PHE A C 1
ATOM 748 O O . PHE A 1 95 ? -0.547 1.676 4.386 1.00 86.00 95 PHE A O 1
ATOM 755 N N . THR A 1 96 ? -1.069 0.192 2.776 1.00 84.00 96 THR A N 1
ATOM 756 C CA . THR A 1 96 ? -0.675 -0.984 3.534 1.00 84.00 96 THR A CA 1
ATOM 757 C C . THR A 1 96 ? 0.592 -1.576 2.968 1.00 84.00 96 THR A C 1
ATOM 759 O O . THR A 1 96 ? 0.817 -1.582 1.755 1.00 84.00 96 THR A O 1
ATOM 762 N N . ASP A 1 97 ? 1.393 -2.155 3.853 1.00 77.38 97 ASP A N 1
ATOM 763 C CA . ASP A 1 97 ? 2.626 -2.857 3.491 1.00 77.38 97 ASP A CA 1
ATOM 764 C C . ASP A 1 97 ? 2.386 -4.220 2.831 1.00 77.38 97 ASP A C 1
ATOM 766 O O . ASP A 1 97 ? 3.304 -5.029 2.680 1.00 77.38 97 ASP A O 1
ATOM 770 N N . VAL A 1 98 ? 1.149 -4.508 2.427 1.00 82.50 98 VAL A N 1
ATOM 771 C CA . VAL A 1 98 ? 0.833 -5.744 1.725 1.00 82.50 98 VAL A CA 1
ATOM 772 C C . VAL A 1 98 ? 1.379 -5.650 0.313 1.00 82.50 98 VAL A C 1
ATOM 774 O O . VAL A 1 98 ? 0.826 -4.990 -0.568 1.00 82.50 98 VAL A O 1
ATOM 777 N N . LEU A 1 99 ? 2.474 -6.364 0.102 1.00 87.69 99 LEU A N 1
ATOM 778 C CA . LEU A 1 99 ? 3.047 -6.570 -1.208 1.00 87.69 99 LEU A CA 1
ATOM 779 C C . LEU A 1 99 ? 2.189 -7.569 -1.995 1.00 87.69 99 LEU A C 1
ATOM 781 O O . LEU A 1 99 ? 2.111 -8.751 -1.654 1.00 87.69 99 LEU A O 1
ATOM 785 N N . ILE A 1 100 ? 1.545 -7.090 -3.059 1.00 92.00 100 ILE A N 1
ATOM 786 C CA . ILE A 1 100 ? 0.712 -7.930 -3.935 1.00 92.00 100 ILE A CA 1
ATOM 787 C C . ILE A 1 100 ? 1.582 -8.620 -4.983 1.00 92.00 100 ILE A C 1
ATOM 789 O O . ILE A 1 100 ? 1.420 -9.813 -5.255 1.00 92.00 100 ILE A O 1
ATOM 793 N N . HIS A 1 101 ? 2.467 -7.835 -5.601 1.00 93.50 101 HIS A N 1
ATOM 794 C CA . HIS A 1 101 ? 3.347 -8.260 -6.675 1.00 93.50 101 HIS A CA 1
ATOM 795 C C . HIS A 1 101 ? 4.527 -7.287 -6.831 1.00 93.50 101 HIS A C 1
ATOM 797 O O . HIS A 1 101 ? 4.354 -6.065 -6.776 1.00 93.50 101 HIS A O 1
ATOM 803 N N . GLU A 1 102 ? 5.720 -7.838 -7.055 1.00 90.62 102 GLU A N 1
ATOM 804 C CA . GLU A 1 102 ? 6.922 -7.091 -7.428 1.00 90.62 102 GLU A CA 1
ATOM 805 C C . GLU A 1 102 ? 7.163 -7.240 -8.922 1.00 90.62 102 GLU A C 1
ATOM 807 O O . GLU A 1 102 ? 7.384 -8.348 -9.416 1.00 90.62 102 GLU A O 1
ATOM 812 N N . ILE A 1 103 ? 7.155 -6.115 -9.633 1.00 88.62 103 ILE A N 1
ATOM 813 C CA . ILE A 1 103 ? 7.480 -6.083 -11.054 1.00 88.62 103 ILE A CA 1
ATOM 814 C C . ILE A 1 103 ? 8.913 -5.570 -11.183 1.00 88.62 103 ILE A C 1
ATOM 816 O O . ILE A 1 103 ? 9.175 -4.400 -10.879 1.00 88.62 103 ILE A O 1
ATOM 820 N N . PRO A 1 104 ? 9.865 -6.422 -11.603 1.00 84.81 104 PRO A N 1
ATOM 821 C CA . PRO A 1 104 ? 11.237 -5.995 -11.772 1.00 84.81 104 PRO A CA 1
ATOM 822 C C . PRO A 1 104 ? 11.331 -4.996 -12.920 1.00 84.81 104 PRO A C 1
ATOM 824 O O . PRO A 1 104 ? 10.701 -5.121 -13.970 1.00 84.81 104 PRO A O 1
ATOM 827 N N . ILE A 1 105 ? 12.180 -4.006 -12.710 1.00 82.56 105 ILE A N 1
ATOM 828 C CA . ILE A 1 105 ? 12.278 -2.821 -13.546 1.00 82.56 105 ILE A CA 1
ATOM 829 C C . ILE A 1 105 ? 13.516 -2.997 -14.389 1.00 82.56 105 ILE A C 1
ATOM 831 O O . ILE A 1 105 ? 14.624 -3.126 -13.866 1.00 82.56 105 ILE A O 1
ATOM 835 N N . ALA A 1 106 ? 13.328 -3.021 -15.698 1.00 86.88 106 ALA A N 1
ATOM 836 C CA . ALA A 1 106 ? 14.424 -3.133 -16.635 1.00 86.88 106 ALA A CA 1
ATOM 837 C C . ALA A 1 106 ? 14.417 -1.926 -17.558 1.00 86.88 106 ALA A C 1
ATOM 839 O O . ALA A 1 106 ? 13.384 -1.546 -18.096 1.00 86.88 106 ALA A O 1
ATOM 840 N N . PHE A 1 107 ? 15.588 -1.347 -17.791 1.00 88.75 107 PHE A N 1
ATOM 841 C CA . PHE A 1 107 ? 15.721 -0.357 -18.846 1.00 88.75 107 PHE A CA 1
ATOM 842 C C . PHE A 1 107 ? 15.718 -1.069 -20.206 1.00 88.75 107 PHE A C 1
ATOM 844 O O . PHE A 1 107 ? 16.464 -2.043 -20.379 1.00 88.75 107 PHE A O 1
ATOM 851 N N . PRO A 1 108 ? 14.936 -0.595 -21.192 1.00 90.56 108 PRO A N 1
ATOM 852 C CA . PRO A 1 108 ? 14.938 -1.159 -22.535 1.00 90.56 108 PRO A CA 1
ATOM 853 C C . PRO A 1 108 ? 16.224 -0.746 -23.265 1.00 90.56 108 PRO A C 1
ATOM 855 O O . PRO A 1 108 ? 16.266 0.213 -24.032 1.00 90.56 108 PRO A O 1
ATOM 858 N N . ILE A 1 109 ? 17.318 -1.462 -22.998 1.00 94.38 109 ILE A N 1
ATOM 859 C CA . ILE A 1 109 ? 18.650 -1.147 -23.524 1.00 94.38 109 ILE A CA 1
ATOM 860 C C . ILE A 1 109 ? 19.068 -2.201 -24.540 1.00 94.38 109 ILE A C 1
ATOM 862 O O . ILE A 1 109 ? 18.900 -3.407 -24.347 1.00 94.38 109 ILE A O 1
ATOM 866 N N . ARG A 1 110 ? 19.688 -1.749 -25.636 1.00 94.62 110 ARG A N 1
ATOM 867 C CA . ARG A 1 110 ? 20.296 -2.653 -26.619 1.00 94.62 110 ARG A CA 1
ATOM 868 C C . ARG A 1 110 ? 21.330 -3.548 -25.918 1.00 94.62 110 ARG A C 1
ATOM 870 O O . ARG A 1 110 ? 22.219 -3.012 -25.257 1.00 94.62 110 ARG A O 1
ATOM 877 N N . PRO A 1 111 ? 21.339 -4.876 -26.140 1.00 96.06 111 PRO A N 1
ATOM 878 C CA . PRO A 1 111 ? 22.240 -5.789 -25.428 1.00 96.06 111 PRO A CA 1
ATOM 879 C C . PRO A 1 111 ? 23.731 -5.418 -25.497 1.00 96.06 111 PRO A C 1
ATOM 881 O O . PRO A 1 111 ? 24.480 -5.692 -24.568 1.00 96.06 111 PRO A O 1
ATOM 884 N N . LYS A 1 112 ? 24.166 -4.752 -26.579 1.00 97.06 112 LYS A N 1
ATOM 885 C CA . LYS A 1 112 ? 25.550 -4.273 -26.754 1.00 97.06 112 LYS A CA 1
ATOM 886 C C . LYS A 1 112 ? 25.953 -3.160 -25.777 1.00 97.06 112 LYS A C 1
ATOM 888 O O . LYS A 1 112 ? 27.139 -2.991 -25.530 1.00 97.06 112 LYS A O 1
ATOM 893 N N . LEU A 1 113 ? 24.988 -2.397 -25.266 1.00 96.94 113 LEU A N 1
ATOM 894 C CA . LEU A 1 113 ? 25.204 -1.281 -24.341 1.00 96.94 113 LEU A CA 1
ATOM 895 C C . LEU A 1 113 ? 24.905 -1.657 -22.889 1.00 96.94 113 LEU A C 1
ATOM 897 O O . LEU A 1 113 ? 25.335 -0.947 -21.987 1.00 96.94 113 LEU A O 1
ATOM 901 N N . ALA A 1 114 ? 24.210 -2.775 -22.658 1.00 94.94 114 ALA A N 1
ATOM 902 C CA . ALA A 1 114 ? 23.771 -3.187 -21.329 1.00 94.94 114 ALA A CA 1
ATOM 903 C C . ALA A 1 114 ? 24.934 -3.269 -20.327 1.00 94.94 114 ALA A C 1
ATOM 905 O O . ALA A 1 114 ? 24.831 -2.729 -19.233 1.00 94.94 114 ALA A O 1
ATOM 906 N N . SER A 1 115 ? 26.077 -3.850 -20.714 1.00 96.00 115 SER A N 1
ATOM 907 C CA . SER A 1 115 ? 27.237 -3.963 -19.818 1.00 96.00 115 SER A CA 1
ATOM 908 C C . SER A 1 115 ? 27.846 -2.609 -19.451 1.00 96.00 115 SER A C 1
ATOM 910 O O . SER A 1 115 ? 28.232 -2.402 -18.304 1.00 96.00 115 SER A O 1
ATOM 912 N N . ALA A 1 116 ? 27.933 -1.687 -20.414 1.00 97.06 116 ALA A N 1
ATOM 913 C CA . ALA A 1 116 ? 28.452 -0.345 -20.173 1.00 97.06 116 ALA A CA 1
ATOM 914 C C . ALA A 1 116 ? 27.490 0.456 -19.289 1.00 97.06 116 ALA A C 1
ATOM 916 O O . ALA A 1 116 ? 27.925 1.119 -18.355 1.00 97.06 116 ALA A O 1
ATOM 917 N N . PHE A 1 117 ? 26.186 0.351 -19.543 1.00 95.56 117 PHE A N 1
ATOM 918 C CA . PHE A 1 117 ? 25.169 1.005 -18.730 1.00 95.56 117 PHE A CA 1
ATOM 919 C C . PHE A 1 117 ? 25.180 0.496 -17.286 1.00 95.56 117 PHE A C 1
ATOM 921 O O . PHE A 1 117 ? 25.277 1.298 -16.364 1.00 95.56 117 PHE A O 1
ATOM 928 N N . SER A 1 118 ? 25.170 -0.824 -17.073 1.00 93.38 118 SER A N 1
ATOM 929 C CA . SER A 1 118 ? 25.246 -1.403 -15.726 1.00 93.38 118 SER A CA 1
ATOM 930 C C . SER A 1 118 ? 26.525 -0.998 -14.991 1.00 93.38 118 SER A C 1
ATOM 932 O O . SER A 1 118 ? 26.472 -0.724 -13.795 1.00 93.38 118 SER A O 1
ATOM 934 N N . TYR A 1 119 ? 27.660 -0.909 -15.698 1.00 96.38 119 TYR A N 1
ATOM 935 C CA . TYR A 1 119 ? 28.901 -0.381 -15.131 1.00 96.38 119 TYR A CA 1
ATOM 936 C C . TYR A 1 119 ? 28.728 1.067 -14.660 1.00 96.38 119 TYR A C 1
ATOM 938 O O . TYR A 1 119 ? 29.071 1.380 -13.525 1.00 96.38 119 TYR A O 1
ATOM 946 N N . TRP A 1 120 ? 28.143 1.934 -15.490 1.00 96.19 120 TRP A N 1
ATOM 947 C CA . TRP A 1 120 ? 27.925 3.335 -15.133 1.00 96.19 120 TRP A CA 1
ATOM 948 C C . TRP A 1 120 ? 26.937 3.523 -13.985 1.00 96.19 120 TRP A C 1
ATOM 950 O O . TRP A 1 120 ? 27.201 4.349 -13.119 1.00 96.19 120 TRP A O 1
ATOM 960 N N . VAL A 1 121 ? 25.854 2.743 -13.930 1.00 94.12 121 VAL A N 1
ATOM 961 C CA . VAL A 1 121 ? 24.918 2.755 -12.793 1.00 94.12 121 VAL A CA 1
ATOM 962 C C . VAL A 1 121 ? 25.642 2.368 -11.502 1.00 94.12 121 VAL A C 1
ATOM 964 O O . VAL A 1 121 ? 25.552 3.081 -10.506 1.00 94.12 121 VAL A O 1
ATOM 967 N N . TYR A 1 122 ? 26.441 1.299 -11.537 1.00 95.50 122 TYR A N 1
ATOM 968 C CA . TYR A 1 122 ? 27.238 0.873 -10.388 1.00 95.50 122 TYR A CA 1
ATOM 969 C C . TYR A 1 122 ? 28.267 1.934 -9.961 1.00 95.50 122 TYR A C 1
ATOM 971 O O . TYR A 1 122 ? 28.421 2.220 -8.773 1.00 95.50 122 TYR A O 1
ATOM 979 N N . THR A 1 123 ? 28.975 2.546 -10.916 1.00 96.62 123 THR A N 1
ATOM 980 C CA . THR A 1 123 ? 29.940 3.618 -10.636 1.00 96.62 123 THR A CA 1
ATOM 981 C C . THR A 1 123 ? 29.258 4.871 -10.085 1.00 96.62 123 THR A C 1
ATOM 983 O O . THR A 1 123 ? 29.794 5.485 -9.165 1.00 96.62 123 THR A O 1
ATOM 986 N N . ALA A 1 124 ? 28.082 5.245 -10.595 1.00 96.25 124 ALA A N 1
ATOM 987 C CA . ALA A 1 124 ? 27.301 6.374 -10.090 1.00 96.25 124 ALA A CA 1
ATOM 988 C C . ALA A 1 124 ? 26.958 6.192 -8.604 1.00 96.25 124 ALA A C 1
ATOM 990 O O . ALA A 1 124 ? 27.210 7.086 -7.794 1.00 96.25 124 ALA A O 1
ATOM 991 N N . GLU A 1 125 ? 26.494 4.999 -8.235 1.00 95.50 125 GLU A N 1
ATOM 992 C CA . GLU A 1 125 ? 26.150 4.673 -6.854 1.00 95.50 125 GLU A CA 1
ATOM 993 C C . GLU A 1 125 ? 27.390 4.641 -5.950 1.00 95.50 125 GLU A C 1
ATOM 995 O O . GLU A 1 125 ? 27.424 5.297 -4.910 1.00 95.50 125 GLU A O 1
ATOM 1000 N N . LYS A 1 126 ? 28.446 3.920 -6.351 1.00 96.56 126 LYS A N 1
ATOM 1001 C CA . LYS A 1 126 ? 29.625 3.710 -5.495 1.00 96.56 126 LYS A CA 1
ATOM 1002 C C . LYS A 1 126 ? 30.560 4.908 -5.401 1.00 96.56 126 LYS A C 1
ATOM 1004 O O . LYS A 1 126 ? 31.109 5.152 -4.331 1.00 96.56 126 LYS A O 1
ATOM 1009 N N . SER A 1 127 ? 30.809 5.607 -6.505 1.00 97.31 127 SER A N 1
ATOM 1010 C CA . SER A 1 127 ? 31.821 6.671 -6.552 1.00 97.31 127 SER A CA 1
ATOM 1011 C C . SER A 1 127 ? 31.243 8.053 -6.284 1.00 97.31 127 SER A C 1
ATOM 1013 O O . SER A 1 127 ? 31.952 8.903 -5.751 1.00 97.31 127 SER A O 1
ATOM 1015 N N . TYR A 1 128 ? 29.979 8.280 -6.638 1.00 95.69 128 TYR A N 1
ATOM 1016 C CA . TYR A 1 128 ? 29.348 9.594 -6.527 1.00 95.69 128 TYR A CA 1
ATOM 1017 C C . TYR A 1 128 ? 28.205 9.630 -5.509 1.00 95.69 128 TYR A C 1
ATOM 1019 O O . TYR A 1 128 ? 27.702 10.710 -5.212 1.00 95.69 128 TYR A O 1
ATOM 1027 N N . GLY A 1 129 ? 27.805 8.478 -4.958 1.00 93.62 129 GLY A N 1
ATOM 1028 C CA . GLY A 1 129 ? 26.689 8.392 -4.018 1.00 93.62 129 GLY A CA 1
ATOM 1029 C C . GLY A 1 129 ? 25.325 8.635 -4.666 1.00 93.62 129 GLY A C 1
ATOM 1030 O O . GLY A 1 129 ? 24.351 8.847 -3.950 1.00 93.62 129 GLY A O 1
ATOM 1031 N N . TYR A 1 130 ? 25.238 8.611 -6.001 1.00 94.69 130 TYR A N 1
ATOM 1032 C CA . TYR A 1 130 ? 23.969 8.736 -6.711 1.00 94.69 130 TYR A CA 1
ATOM 1033 C C . TYR A 1 130 ? 23.259 7.385 -6.717 1.00 94.69 130 TYR A C 1
ATOM 1035 O O . TYR A 1 130 ? 23.509 6.537 -7.573 1.00 94.69 130 TYR A O 1
ATOM 1043 N N . SER A 1 131 ? 22.380 7.182 -5.742 1.00 92.00 131 SER A N 1
ATOM 1044 C CA . SER A 1 131 ? 21.456 6.049 -5.707 1.00 92.00 131 SER A CA 1
ATOM 1045 C C . SER A 1 131 ? 20.115 6.417 -6.344 1.00 92.00 131 SER A C 1
ATOM 1047 O O . SER A 1 131 ? 19.755 7.595 -6.437 1.00 92.00 131 SER A O 1
ATOM 1049 N N . PHE A 1 132 ? 19.338 5.407 -6.735 1.00 86.19 132 PHE A N 1
ATOM 1050 C CA . PHE A 1 132 ? 17.955 5.604 -7.182 1.00 86.19 132 PHE A CA 1
ATOM 1051 C C . PHE A 1 132 ? 17.122 6.365 -6.135 1.00 86.19 132 PHE A C 1
ATOM 1053 O O . PHE A 1 132 ? 16.408 7.305 -6.474 1.00 86.19 132 PHE A O 1
ATOM 1060 N N . GLU A 1 133 ? 17.312 6.041 -4.855 1.00 86.56 133 GLU A N 1
ATOM 1061 C CA . GLU A 1 133 ? 16.631 6.704 -3.740 1.00 86.56 133 GLU A CA 1
ATOM 1062 C C . GLU A 1 133 ? 16.972 8.198 -3.657 1.00 86.56 133 GLU A C 1
ATOM 1064 O O . GLU A 1 133 ? 16.097 9.036 -3.451 1.00 86.56 133 GLU A O 1
ATOM 1069 N N . SER A 1 134 ? 18.240 8.556 -3.887 1.00 91.06 134 SER A N 1
ATOM 1070 C CA . SER A 1 134 ? 18.665 9.959 -3.897 1.00 91.06 134 SER A CA 1
ATOM 1071 C C . SER A 1 134 ? 18.038 10.749 -5.051 1.00 91.06 134 SER A C 1
ATOM 1073 O O . SER A 1 134 ? 17.616 11.890 -4.858 1.00 91.06 134 SER A O 1
ATOM 1075 N N . ALA A 1 135 ? 17.914 10.132 -6.232 1.00 89.94 135 ALA A N 1
ATOM 1076 C CA . ALA A 1 135 ? 17.274 10.742 -7.393 1.00 89.94 135 ALA A CA 1
ATOM 1077 C C . ALA A 1 135 ? 15.769 10.937 -7.160 1.00 89.94 135 ALA A C 1
ATOM 1079 O O . ALA A 1 135 ? 15.231 12.001 -7.459 1.00 89.94 135 ALA A O 1
ATOM 1080 N N . LYS A 1 136 ? 15.110 9.950 -6.546 1.00 87.00 136 LYS A N 1
ATOM 1081 C CA . LYS A 1 136 ? 13.707 10.036 -6.135 1.00 87.00 136 LYS A CA 1
ATOM 1082 C C . LYS A 1 136 ? 13.476 11.163 -5.126 1.00 87.00 136 LYS A C 1
ATOM 1084 O O . LYS A 1 136 ? 12.581 11.982 -5.313 1.00 87.00 136 LYS A O 1
ATOM 1089 N N . GLN A 1 137 ? 14.309 11.260 -4.090 1.00 86.62 137 GLN A N 1
ATOM 1090 C CA . GLN A 1 137 ? 14.217 12.342 -3.103 1.00 86.62 137 GLN A CA 1
ATOM 1091 C C . GLN A 1 137 ? 14.457 13.724 -3.721 1.00 86.62 137 GLN A C 1
ATOM 1093 O O . GLN A 1 137 ? 13.781 14.686 -3.350 1.00 86.62 137 GLN A O 1
ATOM 1098 N N . ALA A 1 138 ? 15.402 13.836 -4.661 1.00 89.62 138 ALA A N 1
ATOM 1099 C CA . ALA A 1 138 ? 15.641 15.072 -5.398 1.00 89.62 138 ALA A CA 1
ATOM 1100 C C . ALA A 1 138 ? 14.415 15.467 -6.233 1.00 89.62 138 ALA A C 1
ATOM 1102 O O . ALA A 1 138 ? 13.963 16.603 -6.124 1.00 89.62 138 ALA A O 1
ATOM 1103 N N . TYR A 1 139 ? 13.822 14.514 -6.959 1.00 85.81 139 TYR A N 1
ATOM 1104 C CA . TYR A 1 139 ? 12.603 14.733 -7.738 1.00 85.81 139 TYR A CA 1
ATOM 1105 C C . TYR A 1 139 ? 11.443 15.221 -6.861 1.00 85.81 139 TYR A C 1
ATOM 1107 O O . TYR A 1 139 ? 10.885 16.277 -7.132 1.00 85.81 139 TYR A O 1
ATOM 1115 N N . ILE A 1 140 ? 11.155 14.532 -5.748 1.00 83.75 140 ILE A N 1
ATOM 1116 C CA . ILE A 1 140 ? 10.100 14.924 -4.789 1.00 83.75 140 ILE A CA 1
ATOM 1117 C C . ILE A 1 140 ? 10.338 16.336 -4.231 1.00 83.75 140 ILE A C 1
ATOM 1119 O O . ILE A 1 140 ? 9.399 17.084 -3.954 1.00 83.75 140 ILE A O 1
ATOM 1123 N N . LYS A 1 141 ? 11.604 16.711 -4.019 1.00 85.81 141 LYS A N 1
ATOM 1124 C CA . LYS A 1 141 ? 11.966 18.039 -3.519 1.00 85.81 141 LYS A CA 1
ATOM 1125 C C . LYS A 1 141 ? 11.776 19.125 -4.581 1.00 85.81 141 LYS A C 1
ATOM 1127 O O . LYS A 1 141 ? 11.406 20.236 -4.212 1.00 85.81 141 LYS A O 1
ATOM 1132 N N . GLU A 1 142 ? 12.054 18.821 -5.845 1.00 86.56 142 GLU A N 1
ATOM 1133 C CA . GLU A 1 142 ? 11.934 19.754 -6.970 1.00 86.56 142 GLU A CA 1
ATOM 1134 C C . GLU A 1 142 ? 10.488 19.979 -7.404 1.00 86.56 142 GLU A C 1
ATOM 1136 O O . GLU A 1 142 ? 10.126 21.103 -7.736 1.00 86.56 142 GLU A O 1
ATOM 1141 N N . THR A 1 143 ? 9.649 18.944 -7.370 1.00 80.56 143 THR A N 1
ATOM 1142 C CA . THR A 1 143 ? 8.251 19.035 -7.809 1.00 80.56 143 THR A CA 1
ATOM 1143 C C . THR A 1 143 ? 7.329 19.737 -6.814 1.00 80.56 143 THR A C 1
ATOM 1145 O O . THR A 1 143 ? 6.137 19.842 -7.081 1.00 80.56 143 THR A O 1
ATOM 1148 N N . GLU A 1 144 ? 7.845 20.213 -5.673 1.00 74.06 144 GLU A N 1
ATOM 1149 C CA . GLU A 1 144 ? 7.050 20.830 -4.603 1.00 74.06 144 GLU A CA 1
ATOM 1150 C C . GLU A 1 144 ? 5.789 20.015 -4.236 1.00 74.06 144 GLU A C 1
ATOM 1152 O O . GLU A 1 144 ? 4.805 20.576 -3.764 1.00 74.06 144 GLU A O 1
ATOM 1157 N N . ILE A 1 145 ? 5.828 18.673 -4.321 1.00 69.69 145 ILE A N 1
ATOM 1158 C CA . ILE A 1 145 ? 4.756 17.772 -3.815 1.00 69.69 145 ILE A CA 1
ATOM 1159 C C . ILE A 1 145 ? 4.741 17.769 -2.266 1.00 69.69 145 ILE A C 1
ATOM 1161 O O . ILE A 1 145 ? 4.311 16.844 -1.587 1.00 69.69 145 ILE A O 1
ATOM 1165 N N . LYS A 1 146 ? 5.256 18.831 -1.653 1.00 58.19 146 LYS A N 1
ATOM 1166 C CA . LYS A 1 146 ? 5.195 19.092 -0.228 1.00 58.19 146 LYS A CA 1
ATOM 1167 C C . LYS A 1 146 ? 4.009 20.021 -0.019 1.00 58.19 146 LYS A C 1
ATOM 1169 O O . LYS A 1 146 ? 4.011 21.114 -0.574 1.00 58.19 146 LYS A O 1
ATOM 1174 N N . ASN A 1 147 ? 3.030 19.610 0.792 1.00 55.97 147 ASN A N 1
ATOM 1175 C CA . ASN A 1 147 ? 2.514 20.411 1.924 1.00 55.97 147 ASN A CA 1
ATOM 1176 C C . ASN A 1 147 ? 1.034 20.191 2.285 1.00 55.97 147 ASN A C 1
ATOM 1178 O O . ASN A 1 147 ? 0.579 20.855 3.212 1.00 55.97 147 ASN A O 1
ATOM 11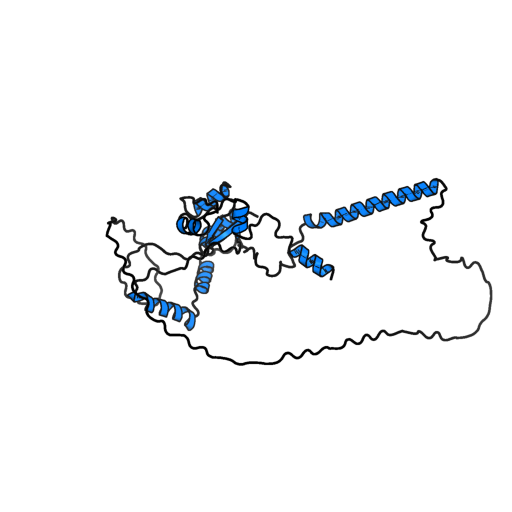82 N N . GLN A 1 148 ? 0.262 19.316 1.630 1.00 63.88 148 GLN A N 1
ATOM 1183 C CA . GLN A 1 148 ? -1.152 19.146 2.035 1.00 63.88 148 GLN A CA 1
ATOM 1184 C C . GLN A 1 148 ? -1.544 17.747 2.488 1.00 63.88 148 GLN A C 1
ATOM 1186 O O . GLN A 1 148 ? -2.567 17.605 3.151 1.00 63.88 148 GLN A O 1
ATOM 1191 N N . CYS A 1 149 ? -0.733 16.734 2.197 1.00 76.75 149 CYS A N 1
ATOM 1192 C CA . CYS A 1 149 ? -1.053 15.380 2.594 1.00 76.75 149 CYS A CA 1
ATOM 1193 C C . CYS A 1 149 ? 0.208 14.588 2.901 1.00 76.75 149 CYS A C 1
ATOM 1195 O O . CYS A 1 149 ? 1.023 14.310 2.020 1.00 76.75 149 CYS A O 1
ATOM 1197 N N . GLU A 1 150 ? 0.370 14.276 4.177 1.00 75.19 150 GLU A N 1
ATOM 1198 C CA . GLU A 1 150 ? 1.339 13.304 4.644 1.00 75.19 150 GLU A CA 1
ATOM 1199 C C . GLU A 1 150 ? 0.713 11.930 4.427 1.00 75.19 150 GLU A C 1
ATOM 1201 O O . GLU A 1 150 ? -0.272 11.571 5.068 1.00 75.19 150 GLU A O 1
ATOM 1206 N N . ILE A 1 151 ? 1.218 11.209 3.429 1.00 70.31 151 ILE A N 1
ATOM 1207 C CA . ILE A 1 151 ? 0.819 9.827 3.203 1.00 70.31 151 ILE A CA 1
ATOM 1208 C C . ILE A 1 151 ? 1.486 9.008 4.306 1.00 70.31 151 ILE A C 1
ATOM 1210 O O . ILE A 1 151 ? 2.665 8.662 4.206 1.00 70.31 151 ILE A O 1
ATOM 1214 N N . GLU A 1 152 ? 0.740 8.732 5.368 1.00 63.16 152 GLU A N 1
ATOM 1215 C CA . GLU A 1 152 ? 1.158 7.772 6.378 1.00 63.16 152 GLU A CA 1
ATOM 1216 C C . GLU A 1 152 ? 1.076 6.365 5.772 1.00 63.16 152 GLU A C 1
ATOM 1218 O O . GLU A 1 152 ? 0.079 5.967 5.163 1.00 63.16 152 GLU A O 1
ATOM 1223 N N . PHE A 1 153 ? 2.166 5.612 5.884 1.00 60.78 153 PHE A N 1
ATOM 1224 C CA . PHE A 1 153 ? 2.121 4.177 5.650 1.00 60.78 153 PHE A CA 1
ATOM 1225 C C . PHE A 1 153 ? 1.586 3.548 6.931 1.00 60.78 153 PHE A C 1
ATOM 1227 O O . PHE A 1 153 ? 2.202 3.710 7.987 1.00 60.78 153 PHE A O 1
ATOM 1234 N N . SER A 1 154 ? 0.468 2.824 6.848 1.00 54.53 154 SER A N 1
ATOM 1235 C CA . SER A 1 154 ? 0.059 1.932 7.927 1.00 54.53 154 SER A CA 1
ATOM 1236 C C . SER A 1 154 ? 1.121 0.846 8.018 1.00 54.53 154 SER A C 1
ATOM 1238 O O . SER A 1 154 ? 1.053 -0.152 7.294 1.00 54.53 154 SER A O 1
ATOM 1240 N N . ASN A 1 155 ? 2.119 1.058 8.881 1.00 51.44 155 ASN A N 1
ATOM 1241 C CA . ASN A 1 155 ? 3.083 0.041 9.280 1.00 51.44 155 ASN A CA 1
ATOM 1242 C C . ASN A 1 155 ? 2.316 -1.068 10.012 1.00 51.44 155 ASN A C 1
ATOM 1244 O O . ASN A 1 155 ? 2.267 -1.141 11.236 1.00 51.44 155 ASN A O 1
ATOM 1248 N N . LEU A 1 156 ? 1.675 -1.944 9.242 1.00 52.75 156 LEU A N 1
ATOM 1249 C CA . LEU A 1 156 ? 1.013 -3.146 9.744 1.00 52.75 156 LEU A CA 1
ATOM 1250 C C . LEU A 1 156 ? 2.051 -4.173 10.216 1.00 52.75 156 LEU A C 1
ATOM 1252 O O . LEU A 1 156 ? 1.733 -5.094 10.971 1.00 52.75 156 LEU A O 1
ATOM 1256 N N . ASN A 1 157 ? 3.309 -3.994 9.806 1.00 42.78 157 ASN A N 1
ATOM 1257 C CA . ASN A 1 157 ? 4.446 -4.752 10.293 1.00 42.78 157 ASN A CA 1
ATOM 1258 C C . ASN A 1 157 ? 4.990 -4.139 11.589 1.00 42.78 157 ASN A C 1
ATOM 1260 O O . ASN A 1 157 ? 6.021 -3.488 11.588 1.00 42.78 157 ASN A O 1
ATOM 1264 N N . GLN A 1 158 ? 4.300 -4.409 12.696 1.00 44.75 158 GLN A N 1
ATOM 1265 C CA . GLN A 1 158 ? 4.915 -4.814 13.968 1.00 44.75 158 GLN A CA 1
ATOM 1266 C C . GLN A 1 158 ? 6.068 -3.963 14.558 1.00 44.75 158 GLN A C 1
ATOM 1268 O O . GLN A 1 158 ? 6.824 -4.485 15.373 1.00 44.75 158 GLN A O 1
ATOM 1273 N N . GLU A 1 159 ? 6.195 -2.679 14.232 1.00 42.12 159 GLU A N 1
ATOM 1274 C CA . GLU A 1 159 ? 7.050 -1.747 14.970 1.00 42.12 159 GLU A CA 1
ATOM 1275 C C . GLU A 1 159 ? 6.163 -0.829 15.803 1.00 42.12 159 GLU A C 1
ATOM 1277 O O . GLU A 1 159 ? 5.404 -0.024 15.275 1.00 42.12 159 GLU A O 1
ATOM 1282 N N . GLU A 1 160 ? 6.218 -1.082 17.115 1.00 43.31 160 GLU A N 1
ATOM 1283 C CA . GLU A 1 160 ? 5.876 -0.181 18.218 1.00 43.31 160 GLU A CA 1
ATOM 1284 C C . GLU A 1 160 ? 4.764 0.814 17.884 1.00 43.31 160 GLU A C 1
ATOM 1286 O O . GLU A 1 160 ? 5.018 1.948 17.487 1.00 43.31 160 GLU A O 1
ATOM 1291 N N . ALA A 1 161 ? 3.515 0.362 18.060 1.00 45.56 161 ALA A N 1
ATOM 1292 C CA . ALA A 1 161 ? 2.356 1.241 18.110 1.00 45.56 161 ALA A CA 1
ATOM 1293 C C . ALA A 1 161 ? 2.721 2.481 18.925 1.00 45.56 161 ALA A C 1
ATOM 1295 O O . ALA A 1 161 ? 3.049 2.353 20.105 1.00 45.56 161 ALA A O 1
ATOM 1296 N N . ASP A 1 162 ? 2.708 3.633 18.260 1.00 43.97 162 ASP A N 1
ATOM 1297 C CA . ASP A 1 162 ? 3.072 4.917 18.833 1.00 43.97 162 ASP A CA 1
ATOM 1298 C C . ASP A 1 162 ? 2.412 5.060 20.213 1.00 43.97 162 ASP A C 1
ATOM 1300 O O . ASP A 1 162 ? 1.182 5.107 20.328 1.00 43.97 162 ASP A O 1
ATOM 1304 N N . ASP A 1 163 ? 3.232 5.080 21.271 1.00 49.94 163 ASP A N 1
ATOM 1305 C CA . ASP A 1 163 ? 2.818 5.140 22.684 1.00 49.94 163 ASP A CA 1
ATOM 1306 C C . ASP A 1 163 ? 1.960 6.390 22.996 1.00 49.94 163 ASP A C 1
ATOM 1308 O O . ASP A 1 163 ? 1.455 6.558 24.113 1.00 49.94 163 ASP A O 1
ATOM 1312 N N . PHE A 1 164 ? 1.784 7.275 22.011 1.00 49.22 164 PHE A N 1
ATOM 1313 C CA . PHE A 1 164 ? 1.010 8.505 22.080 1.00 49.22 164 PHE A CA 1
ATOM 1314 C C . PHE A 1 164 ? -0.290 8.498 21.275 1.00 49.22 164 PHE A C 1
ATOM 1316 O O . PHE A 1 164 ? -0.997 9.510 21.321 1.00 49.22 164 PHE A O 1
ATOM 1323 N N . ALA A 1 165 ? -0.657 7.402 20.598 1.00 53.62 165 ALA A N 1
ATOM 1324 C CA . ALA A 1 165 ? -1.949 7.311 19.924 1.00 53.62 165 ALA A CA 1
ATOM 1325 C C . ALA A 1 165 ? -3.073 7.607 20.943 1.00 53.62 165 ALA A C 1
ATOM 1327 O O . ALA A 1 165 ? -3.238 6.873 21.928 1.00 53.62 165 ALA A O 1
ATOM 1328 N N . PRO A 1 166 ? -3.825 8.715 20.781 1.00 54.97 166 PRO A N 1
ATOM 1329 C CA . PRO A 1 166 ? -4.770 9.159 21.788 1.00 54.97 166 PRO A CA 1
ATOM 1330 C C . PRO A 1 166 ? -5.854 8.098 21.949 1.00 54.97 166 PRO A C 1
ATOM 1332 O O . PRO A 1 166 ? -6.550 7.742 20.999 1.00 54.97 166 PRO A O 1
ATOM 1335 N N . VAL A 1 167 ? -5.994 7.581 23.170 1.00 60.00 167 VAL A N 1
ATOM 1336 C CA . VAL A 1 167 ? -7.013 6.585 23.507 1.00 60.00 167 VAL A CA 1
ATOM 1337 C C . VAL A 1 167 ? -8.383 7.147 23.126 1.00 60.00 167 VAL A C 1
ATOM 1339 O O . VAL A 1 167 ? -8.874 8.075 23.768 1.00 60.00 167 VAL A O 1
ATOM 1342 N N . SER A 1 168 ? -8.991 6.585 22.077 1.00 66.56 168 SER A N 1
ATOM 1343 C CA . SER A 1 168 ? -10.329 6.972 21.625 1.00 66.56 168 SER A CA 1
ATOM 1344 C C . SER A 1 168 ? -11.318 6.883 22.789 1.00 66.56 168 SER A C 1
ATOM 1346 O O . SER A 1 168 ? -11.328 5.900 23.536 1.00 66.56 168 SER A O 1
ATOM 1348 N N . GLU A 1 169 ? -12.178 7.895 22.936 1.00 70.94 169 GLU A N 1
ATOM 1349 C CA . GLU A 1 169 ? -13.189 7.988 24.003 1.00 70.94 169 GLU A CA 1
ATOM 1350 C C . GLU A 1 169 ? -14.104 6.748 24.054 1.00 70.94 169 GLU A C 1
ATOM 1352 O O . GLU A 1 169 ? -14.623 6.379 25.112 1.00 70.94 169 GLU A O 1
ATOM 1357 N N . SER A 1 170 ? -14.236 6.052 22.922 1.00 69.19 170 SER A N 1
ATOM 1358 C CA . SER A 1 170 ? -14.962 4.788 22.790 1.00 69.19 170 SER A CA 1
ATOM 1359 C C . SER A 1 170 ? -14.385 3.656 23.657 1.00 69.19 170 SER A C 1
ATOM 1361 O O . SER A 1 170 ? -15.144 2.890 24.255 1.00 69.19 170 SER A O 1
ATOM 1363 N N . ASN A 1 171 ? -13.062 3.596 23.834 1.00 69.38 171 ASN A N 1
ATOM 1364 C CA . ASN A 1 171 ? -12.390 2.538 24.594 1.00 69.38 171 ASN A CA 1
ATOM 1365 C C . ASN A 1 171 ? -12.484 2.736 26.120 1.00 69.38 171 ASN A C 1
ATOM 1367 O O . ASN A 1 171 ? -12.312 1.784 26.884 1.00 69.38 171 ASN A O 1
ATOM 1371 N N . MET A 1 172 ? -12.841 3.939 26.594 1.00 81.44 172 MET A N 1
ATOM 1372 C CA . MET A 1 172 ? -13.113 4.195 28.018 1.00 81.44 172 MET A CA 1
ATOM 1373 C C . MET A 1 172 ? -14.537 3.816 28.452 1.00 81.44 172 MET A C 1
ATOM 1375 O O . MET A 1 172 ? -14.848 3.840 29.646 1.00 81.44 172 MET A O 1
ATOM 1379 N N . PHE A 1 173 ? -15.408 3.409 27.526 1.00 84.56 173 PHE A N 1
ATOM 1380 C CA . PHE A 1 173 ? -16.800 3.093 27.845 1.00 84.56 173 PHE A CA 1
ATOM 1381 C C . PHE A 1 173 ? -16.941 1.902 28.806 1.00 84.56 173 PHE A C 1
ATOM 1383 O O . PHE A 1 173 ? -17.707 1.958 29.770 1.00 84.56 173 PHE A O 1
ATOM 1390 N N . LEU A 1 174 ? -16.171 0.833 28.590 1.00 86.62 174 LEU A N 1
ATOM 1391 C CA . LEU A 1 174 ? -16.255 -0.396 29.384 1.00 86.62 174 LEU A CA 1
ATOM 1392 C C . LEU A 1 174 ? -15.934 -0.175 30.878 1.00 86.62 174 LEU A C 1
ATOM 1394 O O . LEU A 1 174 ? -16.762 -0.557 31.713 1.00 86.62 174 LEU A O 1
ATOM 1398 N N . PRO A 1 175 ? -14.808 0.461 31.269 1.00 87.06 175 PRO A N 1
ATOM 1399 C CA . PRO A 1 175 ? -14.529 0.727 32.681 1.00 87.06 175 PRO A CA 1
ATOM 1400 C C . PRO A 1 175 ? -15.536 1.694 33.320 1.00 87.06 175 PRO A C 1
ATOM 1402 O O . PRO A 1 175 ? -15.901 1.499 34.482 1.00 87.06 175 PRO A O 1
ATOM 1405 N N . ILE A 1 176 ? -16.043 2.687 32.580 1.00 91.19 176 ILE A N 1
ATOM 1406 C CA . ILE A 1 176 ? -17.078 3.609 33.080 1.00 91.19 176 ILE A CA 1
ATOM 1407 C C . ILE A 1 176 ? -18.380 2.852 33.372 1.00 91.19 176 ILE A C 1
ATOM 1409 O O . ILE A 1 176 ? -18.964 3.008 34.447 1.00 91.19 176 ILE A O 1
ATOM 1413 N N . MET A 1 177 ? -18.813 1.979 32.461 1.00 92.75 177 MET A N 1
ATOM 1414 C CA . MET A 1 177 ? -20.004 1.150 32.655 1.00 92.75 177 MET A CA 1
ATOM 1415 C C . MET A 1 177 ? -19.838 0.169 33.817 1.00 92.75 177 MET A C 1
ATOM 1417 O O . MET A 1 177 ? -20.745 0.031 34.640 1.00 92.75 177 MET A O 1
ATOM 1421 N N . ALA A 1 178 ? -18.672 -0.468 33.944 1.00 94.62 178 ALA A N 1
ATOM 1422 C CA . ALA A 1 178 ? -18.368 -1.338 35.077 1.00 94.62 178 ALA A CA 1
ATOM 1423 C C . ALA A 1 178 ? -18.437 -0.574 36.412 1.00 94.62 178 ALA A C 1
ATOM 1425 O O . ALA A 1 178 ? -19.030 -1.059 37.379 1.00 94.62 178 ALA A O 1
ATOM 1426 N N . PHE A 1 179 ? -17.898 0.649 36.458 1.00 96.19 179 PHE A N 1
ATOM 1427 C CA . PHE A 1 179 ? -17.987 1.513 37.632 1.00 96.19 179 PHE A CA 1
ATOM 1428 C C . PHE A 1 179 ? -19.439 1.883 37.966 1.00 96.19 179 PHE A C 1
ATOM 1430 O O . PHE A 1 179 ? -19.848 1.774 39.124 1.00 96.19 179 PHE A O 1
ATOM 1437 N N . ALA A 1 180 ? -20.240 2.248 36.962 1.00 96.56 180 ALA A N 1
ATOM 1438 C CA . ALA A 1 180 ? -21.652 2.578 37.138 1.00 96.56 180 ALA A CA 1
ATOM 1439 C C . ALA A 1 180 ? -22.461 1.394 37.702 1.00 96.56 180 ALA A C 1
ATOM 1441 O O . ALA A 1 180 ? -23.254 1.570 38.630 1.00 96.56 180 ALA A O 1
ATOM 1442 N N . ILE A 1 181 ? -22.215 0.177 37.207 1.00 97.25 181 ILE A N 1
ATOM 1443 C CA . ILE A 1 181 ? -22.855 -1.051 37.704 1.00 97.25 181 ILE A CA 1
ATOM 1444 C C . ILE A 1 181 ? -22.463 -1.314 39.163 1.00 97.25 181 ILE A C 1
ATOM 1446 O O . ILE A 1 181 ? -23.329 -1.567 40.003 1.00 97.25 181 ILE A O 1
ATOM 1450 N N . CYS A 1 182 ? -21.176 -1.204 39.499 1.00 97.19 182 CYS A N 1
ATOM 1451 C CA . CYS A 1 182 ? -20.696 -1.365 40.873 1.00 97.19 182 CYS A CA 1
ATOM 1452 C C . CYS A 1 182 ? -21.312 -0.330 41.829 1.00 97.19 182 CYS A C 1
ATOM 1454 O O . CYS A 1 182 ? -21.745 -0.685 42.929 1.00 97.19 182 CYS A O 1
ATOM 1456 N N . ALA A 1 183 ? -21.404 0.933 41.405 1.00 97.31 183 ALA A N 1
ATOM 1457 C CA . ALA A 1 183 ? -22.041 1.995 42.178 1.00 97.31 183 ALA A CA 1
ATOM 1458 C C . ALA A 1 183 ? -23.534 1.708 42.405 1.00 97.31 183 ALA A C 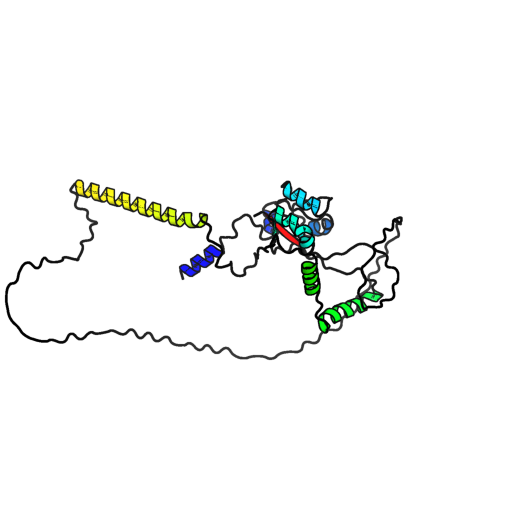1
ATOM 1460 O O . ALA A 1 183 ? -24.029 1.836 43.527 1.00 97.31 183 ALA A O 1
ATOM 1461 N N . PHE A 1 184 ? -24.239 1.239 41.374 1.00 97.94 184 PHE A N 1
ATOM 1462 C CA . PHE A 1 184 ? -25.644 0.855 41.478 1.00 97.94 184 PHE A CA 1
ATOM 1463 C C . PHE A 1 184 ? -25.857 -0.294 42.476 1.00 97.94 184 PHE A C 1
ATOM 1465 O O . PHE A 1 184 ? -26.717 -0.204 43.355 1.00 97.94 184 PHE A O 1
ATOM 1472 N N . ILE A 1 185 ? -25.029 -1.343 42.414 1.00 97.44 185 ILE A N 1
ATOM 1473 C CA . ILE A 1 185 ? -25.073 -2.465 43.366 1.00 97.44 185 ILE A CA 1
ATOM 1474 C C . ILE A 1 185 ? -24.844 -1.968 44.800 1.00 97.44 185 ILE A C 1
ATOM 1476 O O . ILE A 1 185 ? -25.557 -2.386 45.716 1.00 97.44 185 ILE A O 1
ATOM 1480 N N . ALA A 1 186 ? -23.898 -1.049 45.009 1.00 96.81 186 ALA A N 1
ATOM 1481 C CA . ALA A 1 186 ? -23.631 -0.476 46.326 1.00 96.81 186 ALA A CA 1
ATOM 1482 C C . ALA A 1 186 ? -24.851 0.274 46.891 1.00 96.81 186 ALA A C 1
ATOM 1484 O O . ALA A 1 186 ? -25.206 0.071 48.055 1.00 96.81 186 ALA A O 1
ATOM 1485 N N . VAL A 1 187 ? -25.537 1.074 46.067 1.00 97.38 187 VAL A N 1
ATOM 1486 C CA . VAL A 1 187 ? -26.768 1.782 46.461 1.00 97.38 187 VAL A CA 1
ATOM 1487 C C . VAL A 1 187 ? -27.879 0.793 46.826 1.00 97.38 187 VAL A C 1
ATOM 1489 O O . VAL A 1 187 ? -28.517 0.937 47.869 1.00 97.38 187 VAL A O 1
ATOM 1492 N N . VAL A 1 188 ? -28.079 -0.259 46.027 1.00 97.00 188 VAL A N 1
ATOM 1493 C CA . VAL A 1 188 ? -29.079 -1.302 46.315 1.00 97.00 188 VAL A CA 1
ATOM 1494 C C . VAL A 1 188 ? -28.773 -2.013 47.637 1.00 97.00 188 VAL A C 1
ATOM 1496 O O . VAL A 1 188 ? -29.668 -2.199 48.465 1.00 97.00 188 VAL A O 1
ATOM 1499 N N . LEU A 1 189 ? -27.510 -2.369 47.885 1.00 94.38 189 LEU A N 1
ATOM 1500 C CA . LEU A 1 189 ? -27.094 -2.996 49.141 1.00 94.38 189 LEU A CA 1
ATOM 1501 C C . LEU A 1 189 ? -27.318 -2.075 50.348 1.00 94.38 189 LEU A C 1
ATOM 1503 O O . LEU A 1 189 ? -27.787 -2.543 51.390 1.00 94.38 189 LEU A O 1
ATOM 1507 N N . GLN A 1 190 ? -27.048 -0.774 50.209 1.00 95.00 190 GLN A N 1
ATOM 1508 C CA . GLN A 1 190 ? -27.320 0.218 51.253 1.00 95.00 190 GLN A CA 1
ATOM 1509 C C . GLN A 1 190 ? -28.821 0.339 51.550 1.00 95.00 190 GLN A C 1
ATOM 1511 O O . GLN A 1 190 ? -29.215 0.310 52.717 1.00 95.00 190 GLN A O 1
ATOM 1516 N N . LEU A 1 191 ? -29.671 0.379 50.518 1.00 94.81 191 LEU A N 1
ATOM 1517 C CA . LEU A 1 191 ? -31.129 0.415 50.679 1.00 94.81 191 LEU A CA 1
ATOM 1518 C C . LEU A 1 191 ? -31.661 -0.838 51.389 1.00 94.81 191 LEU A C 1
ATOM 1520 O O . LEU A 1 191 ? -32.491 -0.739 52.296 1.00 94.81 191 LEU A O 1
ATOM 1524 N N . ILE A 1 192 ? -31.157 -2.023 51.030 1.00 92.81 192 ILE A N 1
ATOM 1525 C CA . ILE A 1 192 ? -31.522 -3.281 51.701 1.00 92.81 192 ILE A CA 1
ATOM 1526 C C . ILE A 1 192 ? -31.087 -3.256 53.172 1.00 92.81 192 ILE A C 1
ATOM 1528 O O . ILE A 1 192 ? -31.830 -3.723 54.042 1.00 92.81 192 ILE A O 1
ATOM 1532 N N . HIS A 1 193 ? -29.898 -2.726 53.467 1.00 88.31 193 HIS A N 1
ATOM 1533 C CA . HIS A 1 193 ? -29.378 -2.639 54.829 1.00 88.31 193 HIS A CA 1
ATOM 1534 C C . HIS A 1 193 ? -30.227 -1.710 55.710 1.00 88.31 193 HIS A C 1
ATOM 1536 O O . HIS A 1 193 ? -30.657 -2.118 56.792 1.00 88.31 193 HIS A O 1
ATOM 1542 N N . GLU A 1 194 ? -30.544 -0.508 55.225 1.00 90.19 194 GLU A N 1
ATOM 1543 C CA . GLU A 1 194 ? -31.406 0.454 55.925 1.00 90.19 194 GLU A CA 1
ATOM 1544 C C . GLU A 1 194 ? -32.828 -0.093 56.136 1.00 90.19 194 GLU A C 1
ATOM 1546 O O . GLU A 1 194 ? -33.383 0.012 57.233 1.00 90.19 194 GLU A O 1
ATOM 1551 N N . ASN A 1 195 ? -33.404 -0.780 55.145 1.00 88.75 195 ASN A N 1
ATOM 1552 C CA . ASN A 1 195 ? -34.718 -1.413 55.297 1.00 88.75 195 ASN A CA 1
ATOM 1553 C C . ASN A 1 195 ? -34.709 -2.542 56.342 1.00 88.75 195 ASN A C 1
ATOM 1555 O O . ASN A 1 195 ? -35.638 -2.656 57.146 1.00 88.75 195 ASN A O 1
ATOM 1559 N N . LYS A 1 196 ? -33.650 -3.362 56.399 1.00 85.75 196 LYS A N 1
ATOM 1560 C CA . LYS A 1 196 ? -33.508 -4.400 57.439 1.00 85.75 196 LYS A CA 1
ATOM 1561 C C . LYS A 1 196 ? -33.329 -3.801 58.835 1.00 85.75 196 LYS A C 1
ATOM 1563 O O . LYS A 1 196 ? -33.906 -4.329 59.786 1.00 85.75 196 LYS A O 1
ATOM 1568 N N . LYS A 1 197 ? -32.585 -2.695 58.943 1.00 83.69 197 LYS A N 1
ATOM 1569 C CA . LYS A 1 197 ? -32.395 -1.936 60.186 1.00 83.69 197 LYS A CA 1
ATOM 1570 C C . LYS A 1 197 ? -33.722 -1.381 60.712 1.00 83.69 197 LYS A C 1
ATOM 1572 O O . LYS A 1 197 ? -34.007 -1.540 61.897 1.00 83.69 197 LYS A O 1
ATOM 1577 N N . LYS A 1 198 ? -34.566 -0.817 59.838 1.00 86.75 198 LYS A N 1
ATOM 1578 C CA . LYS A 1 198 ? -35.918 -0.346 60.197 1.00 86.75 198 LYS A CA 1
ATOM 1579 C C . LYS A 1 198 ? -36.841 -1.478 60.657 1.00 86.75 198 LYS A C 1
ATOM 1581 O O . LYS A 1 198 ? -37.597 -1.293 61.601 1.00 86.75 198 LYS A O 1
ATOM 1586 N N . ASN A 1 199 ? -36.714 -2.670 60.074 1.00 85.56 199 ASN A N 1
ATOM 1587 C CA . ASN A 1 199 ? -37.501 -3.847 60.461 1.00 85.56 199 ASN A CA 1
ATOM 1588 C C . ASN A 1 199 ? -37.013 -4.544 61.752 1.00 85.56 199 ASN A C 1
ATOM 1590 O O . ASN A 1 199 ? -37.425 -5.669 62.032 1.00 85.56 199 ASN A O 1
ATOM 1594 N N . GLY A 1 200 ? -36.111 -3.928 62.527 1.00 81.69 200 GLY A N 1
ATOM 1595 C CA . GLY A 1 200 ? -35.666 -4.439 63.830 1.00 81.69 200 GLY A CA 1
ATOM 1596 C C . GLY A 1 200 ? -34.831 -5.725 63.772 1.00 81.69 200 GLY A C 1
ATOM 1597 O O . GLY A 1 200 ? -34.471 -6.281 64.810 1.00 81.69 200 GLY A O 1
ATOM 1598 N N . ARG A 1 201 ? -34.479 -6.209 62.574 1.00 68.38 201 ARG A N 1
ATOM 1599 C CA . ARG A 1 201 ? -33.602 -7.371 62.410 1.00 68.38 201 ARG A CA 1
ATOM 1600 C C . ARG A 1 201 ? -32.151 -6.908 62.512 1.00 68.38 201 ARG A C 1
ATOM 1602 O O . ARG A 1 201 ? -31.640 -6.258 61.604 1.00 68.38 201 ARG A O 1
ATOM 1609 N N . ARG A 1 202 ? -31.476 -7.264 63.613 1.00 65.94 202 ARG A N 1
ATOM 1610 C CA . ARG A 1 202 ? -30.025 -7.065 63.779 1.00 65.94 202 ARG A CA 1
ATOM 1611 C C . ARG A 1 202 ? -29.299 -7.748 62.616 1.00 65.94 202 ARG A C 1
ATOM 1613 O O . ARG A 1 202 ? -29.356 -8.966 62.472 1.00 65.94 202 ARG A O 1
ATOM 1620 N N . SER A 1 203 ? -28.665 -6.963 61.751 1.00 54.28 203 SER A N 1
ATOM 1621 C CA . SER A 1 203 ? -27.934 -7.484 60.598 1.00 54.28 203 SER A CA 1
ATOM 1622 C C . SER A 1 203 ? -26.682 -8.228 61.065 1.00 54.28 203 SER A C 1
ATOM 1624 O O . SER A 1 203 ? -25.797 -7.618 61.660 1.00 54.28 203 SER A O 1
ATOM 1626 N N . ALA A 1 204 ? -26.570 -9.515 60.735 1.00 60.97 204 ALA A N 1
ATOM 1627 C CA . ALA A 1 204 ? -25.390 -10.338 61.029 1.00 60.97 204 ALA A CA 1
ATOM 1628 C C . ALA A 1 204 ? -24.119 -9.919 60.254 1.00 60.97 204 ALA A C 1
ATOM 1630 O O . ALA A 1 204 ? -23.046 -10.448 60.506 1.00 60.97 204 ALA A O 1
ATOM 1631 N N . PHE A 1 205 ? -24.227 -8.963 59.323 1.00 60.53 205 PHE A N 1
ATOM 1632 C CA . PHE A 1 205 ? -23.139 -8.518 58.441 1.00 60.53 205 PHE A CA 1
ATOM 1633 C C . PHE A 1 205 ? -22.521 -7.165 58.836 1.00 60.53 205 PHE A C 1
ATOM 1635 O O . PHE A 1 205 ? -21.885 -6.496 58.024 1.00 60.53 205 PHE A O 1
ATOM 1642 N N . GLY A 1 206 ? -22.717 -6.736 60.084 1.00 53.25 206 GLY A N 1
ATOM 1643 C CA . GLY A 1 206 ? -21.999 -5.590 60.625 1.00 53.25 206 GLY A CA 1
ATOM 1644 C C . GLY A 1 206 ? -20.585 -6.007 61.008 1.00 53.25 206 GLY A C 1
ATOM 1645 O O . GLY A 1 206 ? -20.418 -6.778 61.950 1.00 53.25 206 GLY A O 1
ATOM 1646 N N . ARG A 1 207 ? -19.572 -5.477 60.310 1.00 57.41 207 ARG A N 1
ATOM 1647 C CA . ARG A 1 207 ? -18.206 -5.397 60.847 1.00 57.41 207 ARG A CA 1
ATOM 1648 C C . ARG A 1 207 ? -18.316 -4.842 62.271 1.00 57.41 207 ARG A C 1
ATOM 1650 O O . ARG A 1 207 ? -18.707 -3.689 62.442 1.00 57.41 207 ARG A O 1
ATOM 1657 N N . GLN A 1 208 ? -18.017 -5.651 63.286 1.00 50.88 208 GLN A N 1
ATOM 1658 C CA . GLN A 1 208 ? -17.740 -5.116 64.613 1.00 50.88 208 GLN A CA 1
ATOM 1659 C C . GLN A 1 208 ? -16.478 -4.275 64.459 1.00 50.88 208 GLN A C 1
ATOM 1661 O O . GLN A 1 208 ? -15.383 -4.815 64.322 1.00 50.88 208 GLN A O 1
ATOM 1666 N N . SER A 1 209 ? -16.638 -2.955 64.376 1.00 48.72 209 SER A N 1
ATOM 1667 C CA . SER A 1 209 ? -15.513 -2.033 64.445 1.00 48.72 209 SER A CA 1
ATOM 1668 C C . SER A 1 209 ? -14.771 -2.316 65.746 1.00 48.72 209 SER A C 1
ATOM 1670 O O . SER A 1 209 ? -15.263 -2.008 66.827 1.00 48.72 209 SER A O 1
ATOM 1672 N N . THR A 1 210 ? -13.591 -2.923 65.644 1.00 54.31 210 THR A N 1
ATOM 1673 C CA . THR A 1 210 ? -12.700 -3.217 66.773 1.00 54.31 210 THR A CA 1
ATOM 1674 C C . THR A 1 210 ? -12.036 -1.965 67.350 1.00 54.31 210 THR A C 1
ATOM 1676 O O . THR A 1 210 ? -11.307 -2.057 68.330 1.00 54.31 210 THR A O 1
ATOM 1679 N N . LEU A 1 211 ? -12.340 -0.773 66.828 1.00 50.62 211 LEU A N 1
ATOM 1680 C CA . LEU A 1 211 ? -12.048 0.497 67.491 1.00 50.62 211 LEU A CA 1
ATOM 1681 C C . LEU A 1 211 ? -13.103 0.784 68.567 1.00 50.62 211 LEU A C 1
ATOM 1683 O O . LEU A 1 211 ? -13.885 1.730 68.487 1.00 50.62 211 LEU A O 1
ATOM 1687 N N . GLY A 1 212 ? -13.101 -0.054 69.604 1.00 52.59 212 GLY A N 1
ATOM 1688 C CA . GLY A 1 212 ? -13.615 0.316 70.913 1.00 52.59 212 GLY A CA 1
ATOM 1689 C C . GLY A 1 212 ? -12.710 1.394 71.499 1.00 52.59 212 GLY A C 1
ATOM 1690 O O . GLY A 1 212 ? -11.836 1.098 72.306 1.00 52.59 212 GLY A O 1
ATOM 1691 N N . ILE A 1 213 ? -12.902 2.645 71.076 1.00 55.28 213 ILE A N 1
ATOM 1692 C CA . ILE A 1 213 ? -12.396 3.806 71.806 1.00 55.28 213 ILE A CA 1
ATOM 1693 C C . ILE A 1 213 ? -13.193 3.829 73.109 1.00 55.28 213 ILE A C 1
ATOM 1695 O O . ILE A 1 213 ? -14.317 4.331 73.174 1.00 55.28 213 ILE A O 1
ATOM 1699 N N . SER A 1 214 ? -12.636 3.181 74.133 1.00 50.72 214 SER A N 1
ATOM 1700 C CA . SER A 1 214 ? -13.123 3.283 75.496 1.00 50.72 214 SER A CA 1
ATOM 1701 C C . SER A 1 214 ? -13.105 4.756 75.867 1.00 50.72 214 SER A C 1
ATOM 1703 O O . SER A 1 214 ? -12.050 5.391 75.895 1.00 50.72 214 SER A O 1
ATOM 1705 N N . TRP A 1 215 ? -14.284 5.296 76.142 1.00 50.25 215 TRP A N 1
ATOM 1706 C CA . TRP A 1 215 ? -14.443 6.551 76.851 1.00 50.25 215 TRP A CA 1
ATOM 1707 C C . TRP A 1 215 ? -13.620 6.501 78.144 1.00 50.25 215 TRP A C 1
ATOM 1709 O O . TRP A 1 215 ? -14.031 5.883 79.125 1.00 50.25 215 TRP A O 1
ATOM 1719 N N . VAL A 1 216 ? -12.455 7.153 78.147 1.00 49.16 216 VAL A N 1
ATOM 1720 C CA . VAL A 1 216 ? -11.709 7.468 79.367 1.00 49.16 216 VAL A CA 1
ATOM 1721 C C . VAL A 1 216 ? -12.503 8.548 80.087 1.00 49.16 216 VAL A C 1
ATOM 1723 O O . VAL A 1 216 ? -12.376 9.743 79.832 1.00 49.16 216 VAL A O 1
ATOM 1726 N N . ARG A 1 217 ? -13.398 8.098 80.962 1.00 49.41 217 ARG A N 1
ATOM 1727 C CA . ARG A 1 217 ? -14.092 8.934 81.929 1.00 49.41 217 ARG A CA 1
ATOM 1728 C C . ARG A 1 217 ? -13.336 8.817 83.251 1.00 49.41 217 ARG A C 1
ATOM 1730 O O . ARG A 1 217 ? -13.557 7.880 84.000 1.00 49.41 217 ARG A O 1
ATOM 1737 N N . GLY A 1 218 ? -12.460 9.791 83.492 1.00 51.16 218 GLY A N 1
ATOM 1738 C CA . GLY A 1 218 ? -12.034 10.227 84.822 1.00 51.16 218 GLY A CA 1
ATOM 1739 C C . GLY A 1 218 ? -11.063 9.329 85.588 1.00 51.16 218 GLY A C 1
ATOM 1740 O O . GLY A 1 218 ? -11.482 8.379 86.234 1.00 51.16 218 GLY A O 1
ATOM 1741 N N . ILE A 1 219 ? -9.802 9.761 85.669 1.00 46.44 219 ILE A N 1
ATOM 1742 C CA . ILE A 1 219 ? -9.020 9.656 86.905 1.00 46.44 219 ILE A CA 1
ATOM 1743 C C . ILE A 1 219 ? -8.381 11.023 87.166 1.00 46.44 219 ILE A C 1
ATOM 1745 O O . ILE A 1 219 ? -7.583 11.531 86.382 1.00 46.44 219 ILE A O 1
ATOM 1749 N N . HIS A 1 220 ? -8.819 11.628 88.267 1.00 47.78 220 HIS A N 1
ATOM 1750 C CA . HIS A 1 220 ? -8.130 12.691 88.979 1.00 47.78 220 HIS A CA 1
ATOM 1751 C C . HIS A 1 220 ? -6.826 12.150 89.589 1.00 47.78 220 HIS A C 1
ATOM 1753 O O . HIS A 1 220 ? -6.821 11.049 90.127 1.00 47.78 220 HIS A O 1
ATOM 1759 N N . ALA A 1 221 ? -5.830 13.034 89.649 1.00 44.81 221 ALA A N 1
ATOM 1760 C CA . ALA A 1 221 ? -4.780 13.110 90.668 1.00 44.81 221 ALA A CA 1
ATOM 1761 C C . ALA A 1 221 ? -3.537 12.195 90.566 1.00 44.81 221 ALA A C 1
ATOM 1763 O O . ALA A 1 221 ? -3.586 10.994 90.789 1.00 44.81 221 ALA A O 1
ATOM 1764 N N . ALA A 1 222 ? -2.413 12.911 90.436 1.00 46.12 222 ALA A N 1
ATOM 1765 C CA . ALA A 1 222 ? -1.205 12.827 91.261 1.00 46.12 222 ALA A CA 1
ATOM 1766 C C . ALA A 1 222 ? -0.096 11.805 90.944 1.00 46.12 222 ALA A C 1
ATOM 1768 O O . ALA A 1 222 ? -0.317 10.615 90.767 1.00 46.12 222 ALA A O 1
ATOM 1769 N N . SER A 1 223 ? 1.110 12.376 91.056 1.00 43.66 223 SER A N 1
ATOM 1770 C CA . SER A 1 223 ? 2.442 11.800 91.256 1.00 43.66 223 SER A CA 1
ATOM 1771 C C . SER A 1 223 ? 3.166 11.183 90.063 1.00 43.66 223 SER A C 1
ATOM 1773 O O . SER A 1 223 ? 2.833 10.114 89.574 1.00 43.66 223 SER A O 1
ATOM 1775 N N . ASP A 1 224 ? 4.185 11.939 89.640 1.00 50.00 224 ASP A N 1
ATOM 1776 C CA . ASP A 1 224 ? 5.608 11.587 89.642 1.00 50.00 224 ASP A CA 1
ATOM 1777 C C . ASP A 1 224 ? 6.045 10.156 89.287 1.00 50.00 224 ASP A C 1
ATOM 1779 O O . ASP A 1 224 ? 5.530 9.162 89.786 1.00 50.00 224 ASP A O 1
ATOM 1783 N N . VAL A 1 225 ? 7.199 10.145 88.611 1.00 48.88 225 VAL A N 1
ATOM 1784 C CA . VAL A 1 225 ? 8.281 9.147 88.672 1.00 48.88 225 VAL A CA 1
ATOM 1785 C C . VAL A 1 225 ? 8.475 8.284 87.410 1.00 48.88 225 VAL A C 1
ATOM 1787 O O . VAL A 1 225 ? 7.614 7.540 86.962 1.00 48.88 225 VAL A O 1
ATOM 1790 N N . GLU A 1 226 ? 9.707 8.428 86.904 1.00 44.69 226 GLU A N 1
ATOM 1791 C CA . GLU A 1 226 ? 10.537 7.516 86.101 1.00 44.69 226 GLU A CA 1
ATOM 1792 C C . GLU A 1 226 ? 10.237 7.259 84.616 1.00 44.69 226 GLU A C 1
ATOM 1794 O O . GLU A 1 226 ? 9.543 6.340 84.198 1.00 44.69 226 GLU A O 1
ATOM 1799 N N . ARG A 1 227 ? 10.954 8.046 83.797 1.00 52.28 227 ARG A N 1
ATOM 1800 C CA . ARG A 1 227 ? 12.029 7.581 82.895 1.00 52.28 227 ARG A CA 1
ATOM 1801 C C . ARG A 1 227 ? 12.115 6.048 82.740 1.00 52.28 227 ARG A C 1
ATOM 1803 O O . ARG A 1 227 ? 12.710 5.371 83.571 1.00 52.28 227 ARG A O 1
ATOM 1810 N N . GLY A 1 228 ? 11.631 5.548 81.606 1.00 40.78 228 GLY A N 1
ATOM 1811 C CA . GLY A 1 228 ? 11.892 4.198 81.112 1.00 40.78 228 GLY A CA 1
ATOM 1812 C C . GLY A 1 228 ? 11.994 4.212 79.589 1.00 40.78 228 GLY A C 1
ATOM 1813 O O . GLY A 1 228 ? 11.035 4.555 78.901 1.00 40.78 228 GLY A O 1
ATOM 1814 N N . ASP A 1 229 ? 13.185 3.894 79.087 1.00 48.16 229 ASP A N 1
ATOM 1815 C CA . ASP A 1 229 ? 13.563 3.875 77.677 1.00 48.16 229 ASP A CA 1
ATOM 1816 C C . ASP A 1 229 ? 12.697 2.923 76.838 1.00 48.16 229 ASP A C 1
ATOM 1818 O O . ASP A 1 229 ? 12.579 1.732 77.128 1.00 48.16 229 ASP A O 1
ATOM 1822 N N . VAL A 1 230 ? 12.149 3.433 75.733 1.00 44.84 230 VAL A N 1
ATOM 1823 C CA . VAL A 1 230 ? 11.513 2.618 74.690 1.00 44.84 230 VAL A CA 1
ATOM 1824 C C . VAL A 1 230 ? 12.538 2.386 73.585 1.00 44.84 230 VAL A C 1
ATOM 1826 O O . VAL A 1 230 ? 12.798 3.260 72.757 1.00 44.84 230 VAL A O 1
ATOM 1829 N N . GLN A 1 231 ? 13.126 1.188 73.564 1.00 44.16 231 GLN A N 1
ATOM 1830 C CA . GLN A 1 231 ? 13.908 0.726 72.422 1.00 44.16 231 GLN A CA 1
ATOM 1831 C C . GLN A 1 231 ? 12.992 0.461 71.223 1.00 44.16 231 GLN A C 1
ATOM 1833 O O . GLN A 1 231 ? 12.150 -0.437 71.225 1.00 44.16 231 GLN A O 1
ATOM 1838 N N . VAL A 1 232 ? 13.206 1.237 70.165 1.00 46.62 232 VAL A N 1
ATOM 1839 C CA . VAL A 1 232 ? 12.621 1.034 68.841 1.00 46.62 232 VAL A CA 1
ATOM 1840 C C . VAL A 1 232 ? 13.392 -0.088 68.136 1.00 46.62 232 VAL A C 1
ATOM 1842 O O . VAL A 1 232 ? 14.470 0.139 67.588 1.00 46.62 232 VAL A O 1
ATOM 1845 N N . GLN A 1 233 ? 12.844 -1.306 68.113 1.00 43.66 233 GLN A N 1
ATOM 1846 C CA . GLN A 1 233 ? 13.325 -2.361 67.215 1.00 43.66 233 GLN A CA 1
ATOM 1847 C C . GLN A 1 233 ? 12.889 -2.058 65.773 1.00 43.66 233 GLN A C 1
ATOM 1849 O O . GLN A 1 233 ? 11.792 -2.416 65.342 1.00 43.66 233 GLN A O 1
ATOM 1854 N N . ARG A 1 234 ? 13.774 -1.425 64.995 1.00 43.47 234 ARG A N 1
ATOM 1855 C CA . ARG A 1 234 ? 13.722 -1.476 63.528 1.00 43.47 234 ARG A CA 1
ATOM 1856 C C . ARG A 1 234 ? 14.219 -2.853 63.079 1.00 43.47 234 ARG A C 1
ATOM 1858 O O . ARG A 1 234 ? 15.418 -3.110 63.090 1.00 43.47 234 ARG A O 1
ATOM 1865 N N . LYS A 1 235 ? 13.305 -3.742 62.681 1.00 49.59 235 LYS A N 1
ATOM 1866 C CA . LYS A 1 235 ? 13.656 -4.937 61.901 1.00 49.59 235 LYS A CA 1
ATOM 1867 C C . LYS A 1 235 ? 13.952 -4.504 60.465 1.00 49.59 235 LYS A C 1
ATOM 1869 O O . LYS A 1 235 ? 13.029 -4.244 59.699 1.00 49.59 235 LYS A O 1
ATOM 1874 N N . GLY A 1 236 ? 15.240 -4.394 60.145 1.00 40.25 236 GLY A N 1
ATOM 1875 C CA . GLY A 1 236 ? 15.735 -4.290 58.777 1.00 40.25 236 GLY A CA 1
ATOM 1876 C C . GLY A 1 236 ? 15.448 -5.579 58.011 1.00 40.25 236 GLY A C 1
ATOM 1877 O O . GLY A 1 236 ? 15.630 -6.678 58.535 1.00 40.25 236 GLY A O 1
ATOM 1878 N N . TRP A 1 237 ? 14.941 -5.430 56.793 1.00 51.25 237 TRP A N 1
ATOM 1879 C CA . TRP A 1 237 ? 14.902 -6.483 55.787 1.00 51.25 237 TRP A CA 1
ATOM 1880 C C . TRP A 1 237 ? 16.005 -6.168 54.779 1.00 51.25 237 TRP A C 1
ATOM 1882 O O . TRP A 1 237 ? 15.779 -5.419 53.834 1.00 51.25 237 TRP A O 1
ATOM 1892 N N . ASP A 1 238 ? 17.194 -6.724 55.006 1.00 48.91 238 ASP A N 1
ATOM 1893 C CA . ASP A 1 238 ? 18.240 -6.794 53.989 1.00 48.91 238 ASP A CA 1
ATOM 1894 C C . ASP A 1 238 ? 17.903 -7.960 53.062 1.00 48.91 238 ASP A C 1
ATOM 1896 O O . ASP A 1 238 ? 18.012 -9.134 53.426 1.00 48.91 238 ASP A O 1
ATOM 1900 N N . LYS A 1 239 ? 17.432 -7.629 51.861 1.00 52.91 239 LYS A N 1
ATOM 1901 C CA . LYS A 1 239 ? 17.254 -8.591 50.779 1.00 52.91 239 LYS A CA 1
ATOM 1902 C C . LYS A 1 239 ? 18.524 -8.543 49.933 1.00 52.91 239 LYS A C 1
ATOM 1904 O O . LYS A 1 239 ? 18.721 -7.596 49.179 1.00 52.91 239 LYS A O 1
ATOM 1909 N N . LYS A 1 240 ? 19.393 -9.543 50.108 1.00 48.22 240 LYS A N 1
ATOM 1910 C CA . LYS A 1 240 ? 20.480 -9.834 49.168 1.00 48.22 240 LYS A CA 1
ATOM 1911 C C . LYS A 1 240 ? 19.858 -10.157 47.811 1.00 48.22 240 LYS A C 1
ATOM 1913 O O . LYS A 1 240 ? 18.997 -11.032 47.723 1.00 48.22 240 LYS A O 1
ATOM 1918 N N . VAL A 1 241 ? 20.249 -9.390 46.804 1.00 59.03 241 VAL A N 1
ATOM 1919 C CA . VAL A 1 241 ? 20.072 -9.716 45.394 1.00 59.03 241 VAL A CA 1
ATOM 1920 C C . VAL A 1 241 ? 21.418 -10.281 44.976 1.00 59.03 241 VAL A C 1
ATOM 1922 O O . VAL A 1 241 ? 22.414 -9.564 45.029 1.00 59.03 241 VAL A O 1
ATOM 1925 N N . ASP A 1 242 ? 21.448 -11.577 44.692 1.00 59.97 242 ASP A N 1
ATOM 1926 C CA . ASP A 1 242 ? 22.612 -12.229 44.111 1.00 59.97 242 ASP A CA 1
ATOM 1927 C C . ASP A 1 242 ? 22.651 -11.851 42.620 1.00 59.97 242 ASP A C 1
ATOM 1929 O O . ASP A 1 242 ? 21.668 -12.035 41.897 1.00 59.97 242 ASP A O 1
ATOM 1933 N N . GLU A 1 243 ? 23.757 -11.228 42.210 1.00 55.78 243 GLU A N 1
ATOM 1934 C CA . GLU A 1 243 ? 24.131 -10.986 40.817 1.00 55.78 243 GLU A CA 1
ATOM 1935 C C . GLU A 1 243 ? 24.527 -12.330 40.194 1.00 55.78 243 GLU A C 1
ATOM 1937 O O . GLU A 1 243 ? 25.444 -12.996 40.676 1.00 55.78 243 GLU A O 1
ATOM 1942 N N . ASP A 1 244 ? 23.799 -12.743 39.157 1.00 54.22 244 ASP A N 1
ATOM 1943 C CA . ASP A 1 244 ? 24.113 -13.922 38.351 1.00 54.22 244 ASP A CA 1
ATOM 1944 C C . ASP A 1 244 ? 24.815 -13.431 37.075 1.00 54.22 244 ASP A C 1
ATOM 1946 O O . ASP A 1 244 ? 24.184 -12.993 36.109 1.00 54.22 244 ASP A O 1
ATOM 1950 N N . ASP A 1 245 ? 26.148 -13.434 37.120 1.00 53.19 245 ASP A N 1
ATOM 1951 C CA . ASP A 1 245 ? 27.033 -13.176 35.987 1.00 53.19 245 ASP A CA 1
ATOM 1952 C C . ASP A 1 245 ? 27.020 -14.387 35.044 1.00 53.19 245 ASP A C 1
ATOM 1954 O O . ASP A 1 245 ? 27.820 -15.316 35.162 1.00 53.19 245 ASP A O 1
ATOM 1958 N N . SER A 1 246 ? 26.112 -14.389 34.070 1.00 58.38 246 SER A N 1
ATOM 1959 C CA . SER A 1 246 ? 26.195 -15.312 32.937 1.00 58.38 246 SER A CA 1
ATOM 1960 C C . SER A 1 246 ? 27.121 -14.744 31.857 1.00 58.38 246 SER A C 1
ATOM 1962 O O . SER A 1 246 ? 26.704 -13.968 30.994 1.00 58.38 246 SER A O 1
ATOM 1964 N N . GLU A 1 247 ? 28.388 -15.161 31.924 1.00 45.59 247 GLU A N 1
ATOM 1965 C CA . GLU A 1 247 ? 29.380 -15.102 30.847 1.00 45.59 247 GLU A CA 1
ATOM 1966 C C . GLU A 1 247 ? 28.807 -15.672 29.533 1.00 45.59 247 GLU A C 1
ATOM 1968 O O . GLU A 1 247 ? 28.398 -16.833 29.469 1.00 45.59 247 GLU A O 1
ATOM 1973 N N . MET A 1 248 ? 28.831 -14.882 28.453 1.00 48.22 248 MET A N 1
ATOM 1974 C CA . MET A 1 248 ? 28.688 -15.401 27.088 1.00 48.22 248 MET A CA 1
ATOM 1975 C C . MET A 1 248 ? 30.072 -15.676 26.481 1.00 48.22 248 MET A C 1
ATOM 1977 O O . MET A 1 248 ? 30.943 -14.800 26.522 1.00 48.22 248 MET A O 1
ATOM 1981 N N . PRO A 1 249 ? 30.294 -16.855 25.871 1.00 52.88 249 PRO A N 1
ATOM 1982 C CA . PRO A 1 249 ? 31.557 -17.172 25.230 1.00 52.88 249 PRO A CA 1
ATOM 1983 C C . PRO A 1 249 ? 31.700 -16.478 23.868 1.00 52.88 249 PRO A C 1
ATOM 1985 O O . PRO A 1 249 ? 30.820 -16.524 23.011 1.00 52.88 249 PRO A O 1
ATOM 1988 N N . ARG A 1 250 ? 32.885 -15.894 23.672 1.00 53.97 250 ARG A N 1
ATOM 1989 C CA . ARG A 1 250 ? 33.502 -15.590 22.374 1.00 53.97 250 ARG A CA 1
ATOM 1990 C C . ARG A 1 250 ? 33.708 -16.867 21.563 1.00 53.97 250 ARG A C 1
ATOM 1992 O O . ARG A 1 250 ? 34.369 -17.774 22.061 1.00 53.97 250 ARG A O 1
ATOM 1999 N N . SER A 1 251 ? 33.275 -16.856 20.305 1.00 43.44 251 SER A N 1
ATOM 2000 C CA . SER A 1 251 ? 33.717 -17.727 19.199 1.00 43.44 251 SER A CA 1
ATOM 2001 C C . SER A 1 251 ? 32.923 -17.259 17.952 1.00 43.44 251 SER A C 1
ATOM 2003 O O . SER A 1 251 ? 31.749 -16.955 18.129 1.00 43.44 251 SER A O 1
ATOM 2005 N N . VAL A 1 252 ? 33.378 -17.123 16.707 1.00 52.25 252 VAL A N 1
ATOM 2006 C CA . VAL A 1 252 ? 34.541 -17.576 15.932 1.00 52.25 252 VAL A CA 1
ATOM 2007 C C . VAL A 1 252 ? 34.609 -16.660 14.695 1.00 52.25 252 VAL A C 1
ATOM 2009 O O . VAL A 1 252 ? 33.566 -16.305 14.148 1.00 52.25 252 VAL A O 1
ATOM 2012 N N . ASP A 1 253 ? 35.819 -16.289 14.276 1.00 59.91 253 ASP A N 1
ATOM 2013 C CA . ASP A 1 253 ? 36.128 -15.745 12.950 1.00 59.91 253 ASP A CA 1
ATOM 2014 C C . ASP A 1 253 ? 36.060 -16.864 11.898 1.00 59.91 253 ASP A C 1
ATOM 2016 O O . ASP A 1 253 ? 36.781 -17.845 12.041 1.00 59.91 253 ASP A O 1
ATOM 2020 N N . GLU A 1 254 ? 35.234 -16.722 10.861 1.00 50.16 254 GLU A N 1
ATOM 2021 C CA . GLU A 1 254 ? 35.175 -17.562 9.646 1.00 50.16 254 GLU A CA 1
ATOM 2022 C C . GLU A 1 254 ? 34.204 -16.842 8.678 1.00 50.16 254 GLU A C 1
ATOM 2024 O O . GLU A 1 254 ? 33.180 -16.323 9.112 1.00 50.16 254 GLU A O 1
ATOM 2029 N N . ASP A 1 255 ? 34.376 -16.726 7.367 1.00 46.09 255 ASP A N 1
ATOM 2030 C CA . ASP A 1 255 ? 35.434 -17.116 6.447 1.00 46.09 255 ASP A CA 1
ATOM 2031 C C . ASP A 1 255 ? 35.129 -16.383 5.118 1.00 46.09 255 ASP A C 1
ATOM 2033 O O . ASP A 1 255 ? 33.962 -16.224 4.732 1.00 46.09 255 ASP A O 1
ATOM 2037 N N . ASP A 1 256 ? 36.162 -15.921 4.418 1.00 50.06 256 ASP A N 1
ATOM 2038 C CA . ASP A 1 256 ? 36.064 -15.260 3.115 1.00 50.06 256 ASP A CA 1
ATOM 2039 C C . ASP A 1 256 ? 35.527 -16.232 2.045 1.00 50.06 256 ASP A C 1
ATOM 2041 O O . ASP A 1 256 ? 36.248 -17.080 1.519 1.00 50.06 256 ASP A O 1
ATOM 2045 N N . SER A 1 257 ? 34.248 -16.098 1.682 1.00 46.75 257 SER A N 1
ATOM 2046 C CA . SER A 1 257 ? 33.634 -16.886 0.604 1.00 46.75 257 SER A CA 1
ATOM 2047 C C . SER A 1 257 ? 33.681 -16.148 -0.736 1.00 46.75 257 SER A C 1
ATOM 2049 O O . SER A 1 257 ? 32.881 -15.257 -1.027 1.00 46.75 257 SER A O 1
ATOM 2051 N N . GLU A 1 258 ? 34.640 -16.578 -1.556 1.00 41.44 258 GLU A N 1
ATOM 2052 C CA . GLU A 1 258 ? 34.758 -16.396 -3.005 1.00 41.44 258 GLU A CA 1
ATOM 2053 C C . GLU A 1 258 ? 33.409 -16.314 -3.750 1.00 41.44 258 GLU A C 1
ATOM 2055 O O . GLU A 1 258 ? 32.579 -17.223 -3.698 1.00 41.44 258 GLU A O 1
ATOM 2060 N N . MET A 1 259 ? 33.232 -15.266 -4.566 1.00 43.34 259 MET A N 1
ATOM 2061 C CA . MET A 1 259 ? 32.161 -15.224 -5.566 1.00 43.34 259 MET A CA 1
ATOM 2062 C C . MET A 1 259 ? 32.426 -16.240 -6.695 1.00 43.34 259 MET A C 1
ATOM 2064 O O . MET A 1 259 ? 33.470 -16.165 -7.356 1.00 43.34 259 MET A O 1
ATOM 2068 N N . PRO A 1 260 ? 31.475 -17.131 -7.029 1.00 45.56 260 PRO A N 1
ATOM 2069 C CA . PRO A 1 260 ? 31.614 -18.001 -8.183 1.00 45.56 260 PRO A CA 1
ATOM 2070 C C . PRO A 1 260 ? 31.375 -17.235 -9.491 1.00 45.56 260 PRO A C 1
ATOM 2072 O O . PRO A 1 260 ? 30.360 -16.570 -9.700 1.00 45.56 260 PRO A O 1
ATOM 2075 N N . ARG A 1 261 ? 32.324 -17.403 -10.417 1.00 39.84 261 ARG A N 1
ATOM 2076 C CA . ARG A 1 261 ? 32.221 -17.023 -11.831 1.00 39.84 261 ARG A CA 1
ATOM 2077 C C . ARG A 1 261 ? 30.935 -17.574 -12.459 1.00 39.84 261 ARG A C 1
ATOM 2079 O O . ARG A 1 261 ? 30.697 -18.783 -12.457 1.00 39.84 261 ARG A O 1
ATOM 2086 N N . SER A 1 262 ? 30.168 -16.685 -13.082 1.00 36.75 262 SER A N 1
ATOM 2087 C CA . SER A 1 262 ? 28.990 -16.999 -13.886 1.00 36.75 262 SER A CA 1
ATOM 2088 C C . SER A 1 262 ? 29.350 -17.896 -15.080 1.00 36.75 262 SER A C 1
ATOM 2090 O O . SER A 1 262 ? 30.125 -17.539 -15.969 1.00 36.75 262 SER A O 1
ATOM 2092 N N . LYS A 1 263 ? 28.773 -19.102 -15.101 1.00 35.62 263 LYS A N 1
ATOM 2093 C CA . LYS A 1 263 ? 28.791 -20.009 -16.254 1.00 35.62 263 LYS A CA 1
ATOM 2094 C C . LYS A 1 263 ? 27.604 -19.706 -17.171 1.00 35.62 263 LYS A C 1
ATOM 2096 O O . LYS A 1 263 ? 26.455 -19.803 -16.761 1.00 35.62 263 LYS A O 1
ATOM 2101 N N . SER A 1 264 ? 27.939 -19.360 -18.414 1.00 36.00 264 SER A N 1
ATOM 2102 C CA . SER A 1 264 ? 27.213 -19.599 -19.672 1.00 36.00 264 SER A CA 1
ATOM 2103 C C . SER A 1 264 ? 25.684 -19.748 -19.608 1.00 36.00 264 SER A C 1
ATOM 2105 O O . SER A 1 264 ? 25.160 -20.834 -19.354 1.00 36.00 264 SER A O 1
ATOM 2107 N N . MET A 1 265 ? 24.976 -18.688 -20.002 1.00 31.52 265 MET A N 1
ATOM 2108 C CA . MET A 1 265 ? 23.565 -18.756 -20.374 1.00 31.52 265 MET A CA 1
ATOM 2109 C C . MET A 1 265 ? 23.435 -19.309 -21.803 1.00 31.52 265 MET A C 1
ATOM 2111 O O . MET A 1 265 ? 23.982 -18.761 -22.763 1.00 31.52 265 MET A O 1
ATOM 2115 N N . VAL A 1 266 ? 22.733 -20.433 -21.923 1.00 32.62 266 VAL A N 1
ATOM 2116 C CA . VAL A 1 266 ? 22.388 -21.101 -23.182 1.00 32.62 266 VAL A CA 1
ATOM 2117 C C . VAL A 1 266 ? 21.342 -20.266 -23.925 1.00 32.62 266 VAL A C 1
ATOM 2119 O O . VAL A 1 266 ? 20.278 -19.960 -23.393 1.00 32.62 266 VAL A O 1
ATOM 2122 N N . ARG A 1 267 ? 21.654 -19.902 -25.175 1.00 32.97 267 ARG A N 1
ATOM 2123 C CA . ARG A 1 267 ? 20.750 -19.217 -26.110 1.00 32.97 267 ARG A CA 1
ATOM 2124 C C . ARG A 1 267 ? 19.535 -20.095 -26.415 1.00 32.97 267 ARG A C 1
ATOM 2126 O O . ARG A 1 267 ? 19.693 -21.169 -26.992 1.00 32.97 267 ARG A O 1
ATOM 2133 N N . ARG A 1 268 ? 18.330 -19.598 -26.130 1.00 29.91 268 ARG A N 1
ATOM 2134 C CA . ARG A 1 268 ? 17.088 -20.101 -26.729 1.00 29.91 268 ARG A CA 1
ATOM 2135 C C . ARG A 1 268 ? 16.676 -19.132 -27.837 1.00 29.91 268 ARG A C 1
ATOM 2137 O O . ARG A 1 268 ? 16.346 -17.983 -27.574 1.00 29.91 268 ARG A O 1
ATOM 2144 N N . SER A 1 269 ? 16.799 -19.592 -29.077 1.00 31.72 269 SER A N 1
ATOM 2145 C CA . SER A 1 269 ? 16.281 -18.922 -30.270 1.00 31.72 269 SER A CA 1
ATOM 2146 C C . SER A 1 269 ? 14.757 -19.037 -30.265 1.00 31.72 269 SER A C 1
ATOM 2148 O O . SER A 1 269 ? 14.229 -20.140 -30.143 1.00 31.72 269 SER A O 1
ATOM 2150 N N . VAL A 1 270 ? 14.069 -17.902 -30.377 1.00 35.44 270 VAL A N 1
ATOM 2151 C CA . VAL A 1 270 ? 12.645 -17.833 -30.711 1.00 35.44 270 VAL A CA 1
ATOM 2152 C C . VAL A 1 270 ? 12.543 -16.948 -31.946 1.00 35.44 270 VAL A C 1
ATOM 2154 O O . VAL A 1 270 ? 12.945 -15.787 -31.921 1.00 35.44 270 VAL A O 1
ATOM 2157 N N . ASN A 1 271 ? 12.082 -17.546 -33.042 1.00 34.75 271 ASN A N 1
ATOM 2158 C CA . ASN A 1 271 ? 11.650 -16.832 -34.235 1.00 34.75 271 ASN A CA 1
ATOM 2159 C C . ASN A 1 271 ? 10.308 -16.168 -33.926 1.00 34.75 271 ASN A C 1
ATOM 2161 O O . ASN A 1 271 ? 9.409 -16.849 -33.435 1.00 34.75 271 ASN A O 1
ATOM 2165 N N . HIS A 1 272 ? 10.153 -14.891 -34.271 1.00 33.12 272 HIS A N 1
ATOM 2166 C CA . HIS A 1 272 ? 8.828 -14.334 -34.503 1.00 33.12 272 HIS A CA 1
ATOM 2167 C C . HIS A 1 272 ? 8.807 -13.455 -35.748 1.00 33.12 272 HIS A C 1
ATOM 2169 O O . HIS A 1 272 ? 9.682 -12.618 -35.976 1.00 33.12 272 HIS A O 1
ATOM 2175 N N . ASP A 1 273 ? 7.794 -13.757 -36.551 1.00 31.72 273 ASP A N 1
ATOM 2176 C CA . ASP A 1 273 ? 7.419 -13.157 -37.812 1.00 31.72 273 ASP A CA 1
ATOM 2177 C C . ASP A 1 273 ? 7.005 -11.689 -37.683 1.00 31.72 273 ASP A C 1
ATOM 2179 O O . ASP A 1 273 ? 6.493 -11.229 -36.663 1.00 31.72 273 ASP A O 1
ATOM 2183 N N . LYS A 1 274 ? 7.235 -10.976 -38.785 1.00 37.09 274 LYS A N 1
ATOM 2184 C CA . LYS A 1 274 ? 6.868 -9.584 -39.032 1.00 37.09 274 LYS A CA 1
ATOM 2185 C C . LYS A 1 274 ? 5.354 -9.403 -39.090 1.00 37.09 274 LYS A C 1
ATOM 2187 O O . LYS A 1 274 ? 4.659 -10.173 -39.749 1.00 37.09 274 LYS A O 1
ATOM 2192 N N . SER A 1 275 ? 4.864 -8.306 -38.529 1.00 34.03 275 SER A N 1
ATOM 2193 C CA . SER A 1 275 ? 3.633 -7.653 -38.978 1.00 34.03 275 SER A CA 1
ATOM 2194 C C . SER A 1 275 ? 3.781 -6.149 -38.767 1.00 34.03 275 SER A C 1
ATOM 2196 O O . SER A 1 275 ? 4.162 -5.705 -37.687 1.00 34.03 275 SER A O 1
ATOM 2198 N N . ASP A 1 276 ? 3.570 -5.411 -39.853 1.00 36.75 276 ASP A N 1
ATOM 2199 C CA . ASP A 1 276 ? 3.816 -3.981 -40.017 1.00 36.75 276 ASP A CA 1
ATOM 2200 C C . ASP A 1 276 ? 2.832 -3.115 -39.210 1.00 36.75 276 ASP A C 1
ATOM 2202 O O . ASP A 1 276 ? 1.632 -3.392 -39.179 1.00 36.75 276 ASP A O 1
ATOM 2206 N N . ALA A 1 277 ? 3.330 -2.022 -38.625 1.00 34.88 277 ALA A N 1
ATOM 2207 C CA . ALA A 1 277 ? 2.527 -0.914 -38.113 1.00 34.88 277 ALA A CA 1
ATOM 2208 C C . ALA A 1 277 ? 3.049 0.402 -38.708 1.00 34.88 277 ALA A C 1
ATOM 221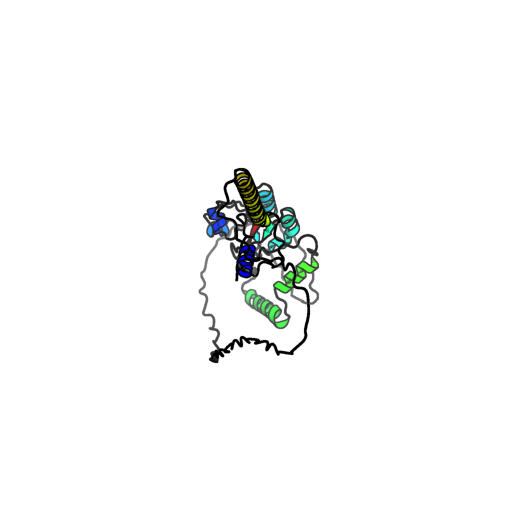0 O O . ALA A 1 277 ? 4.258 0.613 -38.789 1.00 34.88 277 ALA A O 1
ATOM 2211 N N . GLY A 1 278 ? 2.114 1.235 -39.172 1.00 31.89 278 GLY A N 1
ATOM 2212 C CA . GLY A 1 278 ? 2.365 2.535 -39.785 1.00 31.89 278 GLY A CA 1
ATOM 2213 C C . GLY A 1 278 ? 2.701 3.627 -38.769 1.00 31.89 278 GLY A C 1
ATOM 2214 O O . GLY A 1 278 ? 2.200 3.626 -37.646 1.00 31.89 278 GLY A O 1
ATOM 2215 N N . ASP A 1 279 ? 3.558 4.534 -39.232 1.00 37.22 279 ASP A N 1
ATOM 2216 C CA . ASP A 1 279 ? 4.118 5.700 -38.554 1.00 37.22 279 ASP A CA 1
ATOM 2217 C C . ASP A 1 279 ? 3.084 6.782 -38.207 1.00 37.22 279 ASP A C 1
ATOM 2219 O O . ASP A 1 279 ? 2.317 7.202 -39.068 1.00 37.22 279 ASP A O 1
ATOM 2223 N N . ASP A 1 280 ? 3.187 7.329 -36.992 1.00 34.94 280 ASP A N 1
ATOM 2224 C CA . ASP A 1 280 ? 2.883 8.734 -36.690 1.00 34.94 280 ASP A CA 1
ATOM 2225 C C . ASP A 1 280 ? 3.790 9.200 -35.534 1.00 34.94 280 ASP A C 1
ATOM 2227 O O . ASP A 1 280 ? 3.529 8.972 -34.351 1.00 34.94 280 ASP A O 1
ATOM 2231 N N . ALA A 1 281 ? 4.915 9.828 -35.887 1.00 31.22 281 ALA A N 1
ATOM 2232 C CA . ALA A 1 281 ? 5.933 10.293 -34.949 1.00 31.22 281 ALA A CA 1
ATOM 2233 C C . ALA A 1 281 ? 5.582 11.672 -34.357 1.00 31.22 281 ALA A C 1
ATOM 2235 O O . ALA A 1 281 ? 5.494 12.671 -35.076 1.00 31.22 281 ALA A O 1
ATOM 2236 N N . LYS A 1 282 ? 5.470 11.759 -33.025 1.00 29.64 282 LYS A N 1
ATOM 2237 C CA . LYS A 1 282 ? 5.523 13.023 -32.270 1.00 29.64 282 LYS A CA 1
ATOM 2238 C C . LYS A 1 282 ? 6.907 13.175 -31.638 1.00 29.64 282 LYS A C 1
ATOM 2240 O O . LYS A 1 282 ? 7.371 12.295 -30.927 1.00 29.64 282 LYS A O 1
ATOM 2245 N N . ARG A 1 283 ? 7.566 14.307 -31.906 1.00 26.25 283 ARG A N 1
ATOM 2246 C CA . ARG A 1 283 ? 8.838 14.706 -31.284 1.00 26.25 283 ARG A CA 1
ATOM 2247 C C . ARG A 1 283 ? 8.603 15.191 -29.854 1.00 26.25 283 ARG A C 1
ATOM 2249 O O . ARG A 1 283 ? 7.812 16.111 -29.657 1.00 26.25 283 ARG A O 1
ATOM 2256 N N . VAL A 1 284 ? 9.372 14.658 -28.907 1.00 26.03 284 VAL A N 1
ATOM 2257 C CA . VAL A 1 284 ? 9.546 15.208 -27.556 1.00 26.03 284 VAL A CA 1
ATOM 2258 C C . VAL A 1 284 ? 11.005 15.638 -27.398 1.00 26.03 284 VAL A C 1
ATOM 2260 O O . VAL A 1 284 ? 11.927 14.927 -27.791 1.00 26.03 284 VAL A O 1
ATOM 2263 N N . GLN A 1 285 ? 11.201 16.854 -26.896 1.00 24.88 285 GLN A N 1
ATOM 2264 C CA . GLN A 1 285 ? 12.492 17.506 -26.693 1.00 24.88 285 GLN A CA 1
ATOM 2265 C C . GLN A 1 285 ? 12.935 17.252 -25.243 1.00 24.88 285 GLN A C 1
ATOM 2267 O O . GLN A 1 285 ? 12.181 17.554 -24.321 1.00 24.88 285 GLN A O 1
ATOM 2272 N N . ILE A 1 286 ? 14.120 16.668 -25.043 1.00 26.67 286 ILE A N 1
ATOM 2273 C CA . ILE A 1 286 ? 14.681 16.350 -23.718 1.00 26.67 286 ILE A CA 1
ATOM 2274 C C . ILE A 1 286 ? 15.633 17.473 -23.279 1.00 26.67 286 ILE A C 1
ATOM 2276 O O . ILE A 1 286 ? 16.357 18.031 -24.103 1.00 26.67 286 ILE A O 1
ATOM 2280 N N . CYS A 1 287 ? 15.608 17.800 -21.985 1.00 25.12 287 CYS A N 1
ATOM 2281 C CA . CYS A 1 287 ? 16.429 18.822 -21.336 1.00 25.12 287 CYS A CA 1
ATOM 2282 C C . CYS A 1 287 ? 17.936 18.489 -21.346 1.00 25.12 287 CYS A C 1
ATOM 2284 O O . CYS A 1 287 ? 18.335 17.354 -21.083 1.00 25.12 287 CYS A O 1
ATOM 2286 N N . ASP A 1 288 ? 18.760 19.512 -21.591 1.00 24.73 288 ASP A N 1
ATOM 2287 C CA . ASP A 1 288 ? 20.226 19.468 -21.550 1.00 24.73 288 ASP A CA 1
ATOM 2288 C C . ASP A 1 288 ? 20.763 19.225 -20.126 1.00 24.73 288 ASP A C 1
ATOM 2290 O O . ASP A 1 288 ? 20.478 19.986 -19.201 1.00 24.73 288 ASP A O 1
ATOM 2294 N N . PHE A 1 289 ? 21.628 18.217 -19.968 1.00 29.27 289 PHE A N 1
ATOM 2295 C CA . PHE A 1 289 ? 22.516 18.085 -18.809 1.00 29.27 289 PHE A CA 1
ATOM 2296 C C . PHE A 1 289 ? 23.821 18.854 -19.083 1.00 29.27 289 PHE A C 1
ATOM 2298 O O . PHE A 1 289 ? 24.554 18.494 -20.011 1.00 29.27 289 PHE A O 1
ATOM 2305 N N . PRO A 1 290 ? 24.186 19.877 -18.290 1.00 27.86 290 PRO A N 1
ATOM 2306 C CA . PRO A 1 290 ? 25.443 20.583 -18.491 1.00 27.86 290 PRO A CA 1
ATOM 2307 C C . PRO A 1 290 ? 26.619 19.697 -18.050 1.00 27.86 290 PRO A C 1
ATOM 2309 O O . PRO A 1 290 ? 26.913 19.585 -16.863 1.00 27.86 290 PRO A O 1
ATOM 2312 N N . GLY A 1 291 ? 27.313 19.075 -19.012 1.00 33.91 291 GLY A N 1
ATOM 2313 C CA . GLY A 1 291 ? 28.652 18.507 -18.787 1.00 33.91 291 GLY A CA 1
ATOM 2314 C C . GLY A 1 291 ? 28.974 17.152 -19.422 1.00 33.91 291 GLY A C 1
ATOM 2315 O O . GLY A 1 291 ? 30.132 16.742 -19.361 1.00 33.91 291 GLY A O 1
ATOM 2316 N N . ALA A 1 292 ? 28.025 16.463 -20.059 1.00 32.72 292 ALA A N 1
ATOM 2317 C CA . ALA A 1 292 ? 28.287 15.180 -20.716 1.00 32.72 292 ALA A CA 1
ATOM 2318 C C . ALA A 1 292 ? 28.099 15.290 -22.238 1.00 32.72 292 ALA A C 1
ATOM 2320 O O . ALA A 1 292 ? 26.986 15.206 -22.745 1.00 32.72 292 ALA A O 1
ATOM 2321 N N . ASN A 1 293 ? 29.198 15.454 -22.982 1.00 31.06 293 ASN A N 1
ATOM 2322 C CA . ASN A 1 293 ? 29.196 15.286 -24.439 1.00 31.06 293 ASN A CA 1
ATOM 2323 C C . ASN A 1 293 ? 29.026 13.794 -24.773 1.00 31.06 293 ASN A C 1
ATOM 2325 O O . ASN A 1 293 ? 30.010 13.065 -24.907 1.00 31.06 293 ASN A O 1
ATOM 2329 N N . ILE A 1 294 ? 27.780 13.338 -24.893 1.00 38.56 294 ILE A N 1
ATOM 2330 C CA . ILE A 1 294 ? 27.446 12.039 -25.483 1.00 38.56 294 ILE A CA 1
ATOM 2331 C C . ILE A 1 294 ? 27.129 12.289 -26.967 1.00 38.56 294 ILE A C 1
ATOM 2333 O O . ILE A 1 294 ? 26.286 13.138 -27.256 1.00 38.56 294 ILE A O 1
ATOM 2337 N N . PRO A 1 295 ? 27.787 11.612 -27.927 1.00 37.47 295 PRO A N 1
ATOM 2338 C CA . PRO A 1 295 ? 27.438 11.746 -29.338 1.00 37.47 295 PRO A CA 1
ATOM 2339 C C . PRO A 1 295 ? 25.998 11.263 -29.561 1.00 37.47 295 PRO A C 1
ATOM 2341 O O . PRO A 1 295 ? 25.659 10.125 -29.239 1.00 37.47 295 PRO A O 1
ATOM 2344 N N . GLY A 1 296 ? 25.151 12.165 -30.060 1.00 35.59 296 GLY A N 1
ATOM 2345 C CA . GLY A 1 296 ? 23.735 11.916 -30.304 1.00 35.59 296 GLY A CA 1
ATOM 2346 C C . GLY A 1 296 ? 23.518 11.097 -31.570 1.00 35.59 296 GLY A C 1
ATOM 2347 O O . GLY A 1 296 ? 23.574 11.645 -32.667 1.00 35.59 296 GLY A O 1
ATOM 2348 N N . ASP A 1 297 ? 23.229 9.810 -31.397 1.00 38.09 297 ASP A N 1
ATOM 2349 C CA . ASP A 1 297 ? 22.566 8.990 -32.409 1.00 38.09 297 ASP A CA 1
ATOM 2350 C C . ASP A 1 297 ? 21.067 8.918 -32.084 1.00 38.09 297 ASP A C 1
ATOM 2352 O O . ASP A 1 297 ? 20.670 8.763 -30.927 1.00 38.09 297 ASP A O 1
ATOM 2356 N N . GLU A 1 298 ? 20.238 9.059 -33.117 1.00 39.53 298 GLU A N 1
ATOM 2357 C CA . GLU A 1 298 ? 18.775 9.096 -33.051 1.00 39.53 298 GLU A CA 1
ATOM 2358 C C . GLU A 1 298 ? 18.189 7.879 -32.308 1.00 39.53 298 GLU A C 1
ATOM 2360 O O . GLU A 1 298 ? 18.390 6.718 -32.685 1.00 39.53 298 GLU A O 1
ATOM 2365 N N . PHE A 1 299 ? 17.430 8.155 -31.245 1.00 44.12 299 PHE A N 1
ATOM 2366 C CA . PHE A 1 299 ? 16.667 7.165 -30.491 1.00 44.12 299 PHE A CA 1
ATOM 2367 C C . PHE A 1 299 ? 15.247 7.055 -31.064 1.00 44.12 299 PHE A C 1
ATOM 2369 O O . PHE A 1 299 ? 14.541 8.052 -31.177 1.00 44.12 299 PHE A O 1
ATOM 2376 N N . TYR A 1 300 ? 14.829 5.831 -31.396 1.00 37.69 300 TYR A N 1
ATOM 2377 C CA . TYR A 1 300 ? 13.425 5.478 -31.624 1.00 37.69 300 TYR A CA 1
ATOM 2378 C C . TYR A 1 300 ? 12.840 4.922 -30.320 1.00 37.69 300 TYR A C 1
ATOM 2380 O O . TYR A 1 300 ? 13.416 4.000 -29.733 1.00 37.69 300 TYR A O 1
ATOM 2388 N N . GLU A 1 301 ? 11.710 5.479 -29.886 1.00 43.12 301 GLU A N 1
ATOM 2389 C CA . GLU A 1 301 ? 10.893 4.984 -28.775 1.00 43.12 301 GLU A CA 1
ATOM 2390 C C . GLU A 1 301 ? 10.163 3.697 -29.182 1.00 43.12 301 GLU A C 1
ATOM 2392 O O . GLU A 1 301 ? 9.347 3.698 -30.097 1.00 43.12 301 GLU A O 1
ATOM 2397 N N . ASN A 1 302 ? 10.424 2.606 -28.465 1.00 37.44 302 ASN A N 1
ATOM 2398 C CA . ASN A 1 302 ? 9.475 1.508 -28.304 1.00 37.44 302 ASN A CA 1
ATOM 2399 C C . ASN A 1 302 ? 9.135 1.458 -26.811 1.00 37.44 302 ASN A C 1
ATOM 2401 O O . ASN A 1 302 ? 10.042 1.446 -25.977 1.00 37.44 302 ASN A O 1
ATOM 2405 N N . GLY A 1 303 ? 7.843 1.504 -26.490 1.00 40.00 303 GLY A N 1
ATOM 2406 C CA . GLY A 1 303 ? 7.340 1.703 -25.133 1.00 40.00 303 GLY A CA 1
ATOM 2407 C C . GLY A 1 303 ? 7.673 0.594 -24.123 1.00 40.00 303 GLY A C 1
ATOM 2408 O O . GLY A 1 303 ? 7.668 -0.586 -24.466 1.00 40.00 303 GLY A O 1
ATOM 2409 N N . ALA A 1 304 ? 7.864 1.067 -22.879 1.00 40.31 304 ALA A N 1
ATOM 2410 C CA . ALA A 1 304 ? 7.840 0.435 -21.544 1.00 40.31 304 ALA A CA 1
ATOM 2411 C C . ALA A 1 304 ? 8.868 -0.690 -21.235 1.00 40.31 304 ALA A C 1
ATOM 2413 O O . ALA A 1 304 ? 9.105 -1.567 -22.063 1.00 40.31 304 ALA A O 1
ATOM 2414 N N . PRO A 1 305 ? 9.509 -0.680 -20.039 1.00 37.47 305 PRO A N 1
ATOM 2415 C CA . PRO A 1 305 ? 8.814 -0.769 -18.746 1.00 37.47 305 PRO A CA 1
ATOM 2416 C C . PRO A 1 305 ? 9.136 0.359 -17.746 1.00 37.47 305 PRO A C 1
ATOM 2418 O O . PRO A 1 305 ? 10.239 0.904 -17.718 1.00 37.47 305 PRO A O 1
ATOM 2421 N N . GLN A 1 306 ? 8.154 0.658 -16.890 1.00 41.69 306 GLN A N 1
ATOM 2422 C CA . GLN A 1 306 ? 8.275 1.504 -15.700 1.00 41.69 306 GLN A CA 1
ATOM 2423 C C . GLN A 1 306 ? 8.294 0.667 -14.411 1.00 41.69 306 GLN A C 1
ATOM 2425 O O . GLN A 1 306 ? 7.891 -0.493 -14.373 1.00 41.69 306 GLN A O 1
ATOM 2430 N N . SER A 1 307 ? 8.790 1.322 -13.367 1.00 39.12 307 SER A N 1
ATOM 2431 C CA . SER A 1 307 ? 9.030 0.866 -12.003 1.00 39.12 307 SER A CA 1
ATOM 2432 C C . SER A 1 307 ? 7.781 0.870 -11.129 1.00 39.12 307 SER A C 1
ATOM 2434 O O . SER A 1 307 ? 7.300 1.962 -10.860 1.00 39.12 307 SER A O 1
ATOM 2436 N N . GLN A 1 308 ? 7.262 -0.273 -10.646 1.00 48.03 308 GLN A N 1
ATOM 2437 C CA . GLN A 1 308 ? 6.172 -0.259 -9.651 1.00 48.03 308 G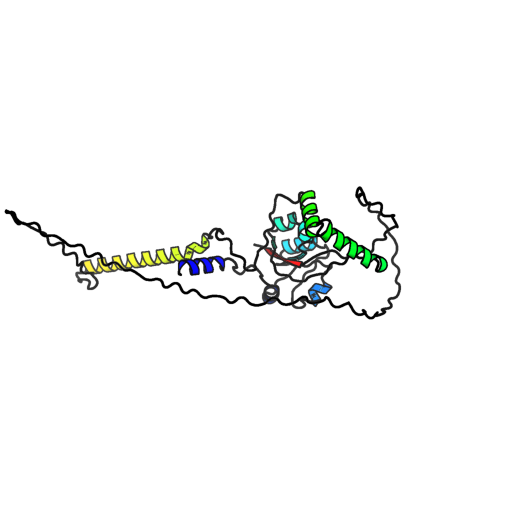LN A CA 1
ATOM 2438 C C . GLN A 1 308 ? 6.191 -1.491 -8.721 1.00 48.03 308 GLN A C 1
ATOM 2440 O O . GLN A 1 308 ? 5.944 -2.613 -9.161 1.00 48.03 308 GLN A O 1
ATOM 2445 N N . SER A 1 309 ? 6.414 -1.291 -7.415 1.00 43.81 309 SER A N 1
ATOM 2446 C CA . SER A 1 309 ? 6.007 -2.265 -6.386 1.00 43.81 309 SER A CA 1
ATOM 2447 C C . SER A 1 309 ? 4.542 -2.023 -6.047 1.00 43.81 309 SER A C 1
ATOM 2449 O O . SER A 1 309 ? 4.206 -0.908 -5.656 1.00 43.81 309 SER A O 1
ATOM 2451 N N . GLN A 1 310 ? 3.663 -3.011 -6.190 1.00 49.88 310 GLN A N 1
ATOM 2452 C CA . GLN A 1 310 ? 2.239 -2.796 -5.935 1.00 49.88 310 GLN A CA 1
ATOM 2453 C C . GLN A 1 310 ? 1.880 -3.004 -4.466 1.00 49.88 310 GLN A C 1
ATOM 2455 O O . GLN A 1 310 ? 2.117 -4.076 -3.905 1.00 49.88 310 GLN A O 1
ATOM 2460 N N . SER A 1 311 ? 1.262 -1.982 -3.886 1.00 61.38 311 SER A N 1
ATOM 2461 C CA . SER A 1 311 ? 0.725 -1.964 -2.530 1.00 61.38 311 SER A CA 1
ATOM 2462 C C . SER A 1 311 ? -0.797 -1.819 -2.586 1.00 61.38 311 SER A C 1
ATOM 2464 O O . SER A 1 311 ? -1.342 -1.204 -3.509 1.00 61.38 311 SER A O 1
ATOM 2466 N N . THR A 1 312 ? -1.500 -2.390 -1.610 1.00 68.12 312 THR A N 1
ATOM 2467 C CA . THR A 1 312 ? -2.944 -2.163 -1.453 1.00 68.12 312 THR A CA 1
ATOM 2468 C C . THR A 1 312 ? -3.233 -0.892 -0.655 1.00 68.12 312 THR A C 1
ATOM 2470 O O . THR A 1 312 ? -2.566 -0.604 0.339 1.00 68.12 312 THR A O 1
ATOM 2473 N N . LEU A 1 313 ? -4.267 -0.166 -1.074 1.00 65.69 313 LEU A N 1
ATOM 2474 C CA . LEU A 1 313 ? -4.816 1.019 -0.414 1.00 65.69 313 LEU A CA 1
ATOM 2475 C C . LEU A 1 313 ? -6.248 0.755 0.075 1.00 65.69 313 LEU A C 1
ATOM 2477 O O . LEU A 1 313 ? -7.039 0.142 -0.655 1.00 65.69 313 LEU A O 1
ATOM 2481 N N . PHE A 1 314 ? -6.594 1.269 1.260 1.00 61.62 314 PHE A N 1
ATOM 2482 C CA . PHE A 1 314 ? -7.933 1.158 1.866 1.00 61.62 314 PHE A CA 1
ATOM 2483 C C . PHE A 1 314 ? -8.494 2.515 2.300 1.00 61.62 314 PHE A C 1
ATOM 2485 O O . PHE A 1 314 ? -7.763 3.499 2.345 1.00 61.62 314 PHE A O 1
ATOM 2492 N N . ARG A 1 315 ? -9.804 2.539 2.589 1.00 45.28 315 ARG A N 1
ATOM 2493 C CA . ARG A 1 315 ? -10.489 3.670 3.231 1.00 45.28 315 ARG A CA 1
ATOM 2494 C C . ARG A 1 315 ? -10.421 3.494 4.739 1.00 45.28 315 ARG A C 1
ATOM 2496 O O . ARG A 1 315 ? -10.778 2.406 5.199 1.00 45.28 315 ARG A O 1
ATOM 2503 N N . ASP A 1 316 ? -10.101 4.569 5.445 1.00 42.34 316 ASP A N 1
ATOM 2504 C CA . ASP A 1 316 ? -10.378 4.698 6.881 1.00 42.34 316 ASP A CA 1
ATOM 2505 C C . ASP A 1 316 ? -11.886 4.795 7.175 1.00 42.34 316 ASP A C 1
ATOM 2507 O O . ASP A 1 316 ? -12.617 5.492 6.417 1.00 42.34 316 ASP A O 1
#

Secondary structure (DSSP, 8-state):
-HHHHHHHHHHHTTS-SS---SHHHHHHTT-EEEE-GGGHHHHHHH-TTSEEE--TTHHHHHHHHHHTTS-SEEEEETTGGGGGHHHHHHTTEEEEEEEEEEE-------HHHHHHHHHHHHHHHHHH---HHHHHHHHHHHTT--SS----EE--S-S---TT----GGGGHHHHHHHHHHHHHHHHHHHHHHHHHHTT---TT-----------------------------------------PPPP--------PPPPP-PPP-------------PPP-PPPPPTT-----PPPPP------EEEEEEEE-

Foldseek 3Di:
DVVVVVLVVLLVVVPPDFDDQEPVSQLVVQFEEEEAQVCPVVLCVQCVSHHYDHQPVGPVRSLVCVVVVVGFKYWFFPLCCLVVVVSCVVQQKAFEPHFSDFDDFDDPDDPVCVVVVVVVQVCCCPVVVDDPVVVVVVVCVVVCSDDDDDRDHPCPPDDDRPSPPPRPPVVCPVVVVVVVVVVVVVVVVVVVVVVCVVVVNDDPPDDPPPPPPPPPDDDDDDDDDDDDDDDDDDPDDDDDDDDDDDDDDDDDDDDDDDDDDDDDDDDDDDDDDDDDDDDDDDDDDDDDDPDDPDPDDDDDDDDDDDGGRITMMGHD

Sequence (316 aa):
AYVANLAAFLTQSGLVETEFGTMKQVIDKNARICGHPALEGDLRLIWSDAHWIFPPDGFDGMFDAYAREECKVLAIGRESAFEHVERICELRLVFTDVLIHEIPIAFPIRPKLASAFSYWVYTAEKSYGYSFESAKQAYIKETEIKNQCEIEFSNLNQEEADDFAPVSESNMFLPIMAFAICAFIAVVLQLIHENKKKNGRRSAFGRQSTLGISWVRGIHAASDVERGDVQVQRKGWDKKVDEDDSEMPRSVDEDDSEMPRSKSMVRRSVNHDKSDAGDDAKRVQICDFPGANIPGDEFYENGAPQSQSQSTLFRD

Organism: NCBI:txid267567